Protein 3ZYP (pdb70)

Structure (mmCIF, N/CA/C/O backbone):
data_3ZYP
#
_entry.id   3ZYP
#
_cell.length_a   55.413
_cell.length_b   57.515
_cell.length_c   74.579
_cell.angle_alpha   90.00
_cell.angle_beta   90.00
_cell.angle_gamma   90.00
#
_symmetry.space_group_name_H-M   'P 21 21 21'
#
loop_
_entity.id
_entity.type
_entity.pdbx_description
1 polymer CIP1
2 non-polymer 2-acetamido-2-deoxy-beta-D-glucopyranose
3 non-polymer 'CALCIUM ION'
4 non-polymer DI(HYDROXYETHYL)ETHER
5 water water
#
loop_
_atom_site.group_PDB
_atom_site.id
_atom_site.type_symbol
_atom_site.label_atom_id
_atom_site.label_alt_id
_atom_site.label_comp_id
_atom_site.label_asym_id
_atom_site.label_entity_id
_atom_site.label_seq_id
_atom_site.pdbx_PDB_ins_code
_atom_site.Cartn_x
_atom_site.Cartn_y
_atom_site.Cartn_z
_atom_site.occupancy
_atom_site.B_iso_or_equiv
_atom_site.auth_seq_id
_atom_site.auth_comp_id
_atom_site.auth_asym_id
_atom_site.auth_atom_id
_atom_site.pdbx_PDB_model_num
ATOM 9 N N . ILE A 1 2 ? 2.010 44.428 5.415 1.00 16.12 2 ILE A N 1
ATOM 10 C CA . ILE A 1 2 ? 1.488 43.608 6.504 1.00 15.17 2 ILE A CA 1
ATOM 11 C C . ILE A 1 2 ? 1.003 44.539 7.603 1.00 14.94 2 ILE A C 1
ATOM 12 O O . ILE A 1 2 ? 1.563 45.616 7.783 1.00 14.33 2 ILE A O 1
ATOM 17 N N . SER A 1 3 ? -0.042 44.143 8.315 1.00 13.66 3 SER A N 1
ATOM 18 C CA . SER A 1 3 ? -0.570 44.944 9.422 1.00 14.04 3 SER A CA 1
ATOM 19 C C . SER A 1 3 ? -1.127 44.042 10.500 1.00 13.31 3 SER A C 1
ATOM 20 O O . SER A 1 3 ? -1.561 42.917 10.218 1.00 13.78 3 SER A O 1
ATOM 23 N N . ASP A 1 4 ? -1.106 44.508 11.744 1.00 11.12 4 ASP A N 1
ATOM 24 C CA . ASP A 1 4 ? -1.695 43.721 12.819 1.00 10.91 4 ASP A CA 1
ATOM 25 C C . ASP A 1 4 ? -1.995 44.598 14.018 1.00 10.44 4 ASP A C 1
ATOM 26 O O . ASP A 1 4 ? -1.117 45.311 14.489 1.00 10.16 4 ASP A O 1
ATOM 31 N N . ASP A 1 5 ? -3.241 44.525 14.491 1.00 9.66 5 ASP A N 1
ATOM 32 C CA . ASP A 1 5 ? -3.669 45.126 15.773 1.00 10.09 5 ASP A CA 1
ATOM 33 C C . ASP A 1 5 ? -3.584 44.163 16.957 1.00 9.28 5 ASP A C 1
ATOM 34 O O . ASP A 1 5 ? -3.875 44.526 18.087 1.00 9.69 5 ASP A O 1
ATOM 39 N N . PHE A 1 6 ? -3.179 42.921 16.671 1.00 9.33 6 PHE A N 1
ATOM 40 C CA . PHE A 1 6 ? -3.063 41.830 17.679 1.00 9.84 6 PHE A CA 1
ATOM 41 C C . PHE A 1 6 ? -4.361 41.457 18.388 1.00 10.26 6 PHE A C 1
ATOM 42 O O . PHE A 1 6 ? -4.350 40.743 19.385 1.00 10.50 6 PHE A O 1
ATOM 50 N N . GLU A 1 7 ? -5.473 41.910 17.825 1.00 10.89 7 GLU A N 1
ATOM 51 C CA . GLU A 1 7 ? -6.740 41.662 18.470 1.00 11.58 7 GLU A CA 1
ATOM 52 C C . GLU A 1 7 ? -7.253 40.256 18.221 1.00 12.31 7 GLU A C 1
ATOM 53 O O . GLU A 1 7 ? -8.186 39.826 18.907 1.00 12.42 7 GLU A O 1
ATOM 59 N N . SER A 1 8 ? -6.628 39.542 17.286 1.00 12.16 8 SER A N 1
ATOM 60 C CA A SER A 1 8 ? -6.904 38.111 17.086 0.75 12.67 8 SER A CA 1
ATOM 61 C CA B SER A 1 8 ? -6.910 38.116 17.096 0.25 12.42 8 SER A CA 1
ATOM 62 C C . SER A 1 8 ? -5.786 37.260 17.686 1.00 12.68 8 SER A C 1
ATOM 63 O O . SER A 1 8 ? -5.725 36.045 17.471 1.00 14.48 8 SER A O 1
ATOM 68 N N . GLY A 1 9 ? -4.900 37.891 18.448 1.00 11.50 9 GLY A N 1
ATOM 69 C CA . GLY A 1 9 ? -3.816 37.186 19.102 1.00 11.12 9 GLY A CA 1
ATOM 70 C C . GLY A 1 9 ? -2.505 37.281 18.366 1.00 10.89 9 GLY A C 1
ATOM 71 O O . GLY A 1 9 ? -2.320 38.145 17.501 1.00 11.14 9 GLY A O 1
ATOM 72 N N . TRP A 1 10 ? -1.593 36.394 18.741 1.00 10.80 10 TRP A N 1
ATOM 73 C CA . TRP A 1 10 ? -0.261 36.286 18.143 1.00 10.60 10 TRP A CA 1
ATOM 74 C C . TRP A 1 10 ? -0.232 35.103 17.197 1.00 11.92 10 TRP A C 1
ATOM 75 O O . TRP A 1 10 ? -0.238 33.954 17.649 1.00 11.83 10 TRP A O 1
ATOM 86 N N . ASP A 1 11 ? -0.231 35.400 15.900 1.00 12.91 11 ASP A N 1
ATOM 87 C CA . ASP A 1 11 ? -0.069 34.382 14.863 1.00 13.46 11 ASP A CA 1
ATOM 88 C C . ASP A 1 11 ? 1.424 34.136 14.723 1.00 13.56 11 ASP A C 1
ATOM 89 O O . ASP A 1 11 ? 2.155 34.994 14.212 1.00 13.22 11 ASP A O 1
ATOM 94 N N . GLN A 1 12 ? 1.885 32.978 15.199 1.00 13.54 12 GLN A N 1
ATOM 95 C CA . GLN A 1 12 ? 3.310 32.694 15.290 1.00 14.21 12 GLN A CA 1
ATOM 96 C C . GLN A 1 12 ? 3.989 32.378 13.947 1.00 14.78 12 GLN A C 1
ATOM 97 O O . GLN A 1 12 ? 5.224 32.372 13.869 1.00 16.36 12 GLN A O 1
ATOM 103 N N . THR A 1 13 ? 3.194 32.102 12.916 1.00 15.71 13 THR A N 1
ATOM 104 C CA A THR A 1 13 ? 3.785 31.936 11.598 0.50 16.28 13 THR A CA 1
ATOM 105 C CA B THR A 1 13 ? 3.674 31.913 11.536 0.50 16.30 13 THR A CA 1
ATOM 106 C C . THR A 1 13 ? 3.873 33.275 10.872 1.00 16.01 13 THR A C 1
ATOM 107 O O . THR A 1 13 ? 4.838 33.501 10.131 1.00 17.25 13 THR A O 1
ATOM 114 N N . LYS A 1 14 ? 2.908 34.170 11.122 1.00 15.63 14 LYS A N 1
ATOM 115 C CA . LYS A 1 14 ? 2.966 35.536 10.597 1.00 13.98 14 LYS A CA 1
ATOM 116 C C . LYS A 1 14 ? 4.071 36.351 11.270 1.00 13.46 14 LYS A C 1
ATOM 117 O O . LYS A 1 14 ? 4.739 37.157 10.609 1.00 13.04 14 LYS A O 1
ATOM 123 N N . TRP A 1 15 ? 4.288 36.088 12.560 1.00 12.82 15 TRP A N 1
ATOM 124 C CA . TRP A 1 15 ? 5.231 36.844 13.367 1.00 12.41 15 TRP A CA 1
ATOM 125 C C . TRP A 1 15 ? 6.167 35.894 14.118 1.00 12.56 15 TRP A C 1
ATOM 126 O O . TRP A 1 15 ? 6.119 35.800 15.346 1.00 12.85 15 TRP A O 1
ATOM 137 N N . PRO A 1 16 ? 7.027 35.175 13.378 1.00 13.48 16 PRO A N 1
ATOM 138 C CA . PRO A 1 16 ? 7.961 34.274 14.049 1.00 14.39 16 PRO A CA 1
ATOM 139 C C . PRO A 1 16 ? 9.010 34.981 14.912 1.00 14.86 16 PRO A C 1
ATOM 140 O O . PRO A 1 16 ? 9.376 36.139 14.652 1.00 13.89 16 PRO A O 1
ATOM 144 N N . ILE A 1 17 ? 9.485 34.268 15.922 1.00 16.33 17 ILE A N 1
ATOM 145 C CA . ILE A 1 17 ? 10.636 34.666 16.716 1.00 18.35 17 ILE A CA 1
ATOM 146 C C . ILE A 1 17 ? 11.902 34.725 15.886 1.00 19.71 17 ILE A C 1
ATOM 147 O O . ILE A 1 17 ? 12.141 33.856 15.046 1.00 20.15 17 ILE A O 1
ATOM 152 N N . SER A 1 18 ? 12.715 35.743 16.150 1.00 20.56 18 SER A N 1
ATOM 153 C CA A SER A 1 18 ? 14.065 35.822 15.605 0.75 21.69 18 SER A CA 1
ATOM 154 C CA B SER A 1 18 ? 14.068 35.783 15.620 0.25 21.42 18 SER A CA 1
ATOM 155 C C . SER A 1 18 ? 15.041 36.125 16.739 1.00 22.01 18 SER A C 1
ATOM 156 O O . SER A 1 18 ? 14.795 37.016 17.558 1.00 21.59 18 SER A O 1
ATOM 161 N N . ALA A 1 19 ? 16.136 35.377 16.799 1.00 22.99 19 ALA A N 1
ATOM 162 C CA . ALA A 1 19 ? 17.166 35.625 17.798 1.00 24.18 19 ALA A CA 1
ATOM 163 C C . ALA A 1 19 ? 18.494 35.197 17.184 1.00 25.03 19 ALA A C 1
ATOM 164 O O . ALA A 1 19 ? 18.983 34.104 17.483 1.00 25.65 19 ALA A O 1
ATOM 166 N N . PRO A 1 20 ? 19.064 36.046 16.301 1.00 25.79 20 PRO A N 1
ATOM 167 C CA . PRO A 1 20 ? 20.241 35.634 15.520 1.00 26.37 20 PRO A CA 1
ATOM 168 C C . PRO A 1 20 ? 21.377 35.113 16.404 1.00 27.19 20 PRO A C 1
ATOM 169 O O . PRO A 1 20 ? 21.610 35.651 17.490 1.00 27.05 20 PRO A O 1
ATOM 173 N N . ASP A 1 21 ? 22.043 34.048 15.945 1.00 27.98 21 ASP A N 1
ATOM 174 C CA . ASP A 1 21 ? 23.277 33.516 16.561 1.00 28.81 21 ASP A CA 1
ATOM 175 C C . ASP A 1 21 ? 23.096 32.768 17.885 1.00 28.82 21 ASP A C 1
ATOM 176 O O . ASP A 1 21 ? 23.603 31.653 18.037 1.00 29.56 21 ASP A O 1
ATOM 181 N N . CYS A 1 22 ? 22.409 33.396 18.843 1.00 28.47 22 CYS A N 1
ATOM 182 C CA A CYS A 1 22 ? 22.188 32.800 20.157 0.50 27.81 22 CYS A CA 1
ATOM 183 C CA B CYS A 1 22 ? 22.227 32.844 20.187 0.50 28.26 22 CYS A CA 1
ATOM 184 C C . CYS A 1 22 ? 20.866 33.268 20.747 1.00 27.80 22 CYS A C 1
ATOM 185 O O . CYS A 1 22 ? 20.328 34.311 20.358 1.00 27.57 22 CYS A O 1
ATOM 190 N N . ASN A 1 23 ? 20.332 32.476 21.671 1.00 27.32 23 ASN A N 1
ATOM 191 C CA . ASN A 1 23 ? 19.042 32.760 22.289 1.00 27.12 23 ASN A CA 1
ATOM 192 C C . ASN A 1 23 ? 19.004 32.254 23.727 1.00 26.52 23 ASN A C 1
ATOM 193 O O . ASN A 1 23 ? 18.902 31.048 23.968 1.00 27.47 23 ASN A O 1
ATOM 198 N N . GLN A 1 24 ? 19.092 33.180 24.676 1.00 25.64 24 GLN A N 1
ATOM 199 C CA . GLN A 1 24 ? 19.206 32.829 26.081 1.00 25.05 24 GLN A CA 1
ATOM 200 C C . GLN A 1 24 ? 18.506 33.836 26.992 1.00 23.56 24 GLN A C 1
ATOM 201 O O . GLN A 1 24 ? 19.093 34.834 27.409 1.00 23.94 24 GLN A O 1
ATOM 207 N N . GLY A 1 25 ? 17.242 33.571 27.294 1.00 22.32 25 GLY A N 1
ATOM 208 C CA . GLY A 1 25 ? 16.557 34.302 28.353 1.00 20.62 25 GLY A CA 1
ATOM 209 C C . GLY A 1 25 ? 15.512 35.329 27.947 1.00 19.85 25 GLY A C 1
ATOM 210 O O . GLY A 1 25 ? 14.705 35.732 28.774 1.00 20.04 25 GLY A O 1
ATOM 211 N N . GLY A 1 26 ? 15.541 35.778 26.696 1.00 18.53 26 GLY A N 1
ATOM 212 C CA . GLY A 1 26 ? 14.523 36.732 26.229 1.00 17.07 26 GLY A CA 1
ATOM 213 C C . GLY A 1 26 ? 13.171 36.067 26.040 1.00 16.29 26 GLY A C 1
ATOM 214 O O . GLY A 1 26 ? 13.086 34.863 25.804 1.00 17.16 26 GLY A O 1
ATOM 215 N N . THR A 1 27 ? 12.105 36.852 26.155 1.00 14.52 27 THR A N 1
ATOM 216 C CA . THR A 1 27 ? 10.758 36.345 25.891 1.00 14.69 27 THR A CA 1
ATOM 217 C C . THR A 1 27 ? 9.932 37.254 24.987 1.00 13.28 27 THR A C 1
ATOM 218 O O . THR A 1 27 ? 10.054 38.488 25.020 1.00 13.52 27 THR A O 1
ATOM 222 N N . VAL A 1 28 ? 9.117 36.612 24.162 1.00 12.63 28 VAL A N 1
ATOM 223 C CA . VAL A 1 28 ? 8.066 37.273 23.401 1.00 12.46 28 VAL A CA 1
ATOM 224 C C . VAL A 1 28 ? 6.734 36.626 23.765 1.00 12.16 28 VAL A C 1
ATOM 225 O O . VAL A 1 28 ? 6.600 35.395 23.753 1.00 13.11 28 VAL A O 1
ATOM 229 N N . SER A 1 29 ? 5.723 37.452 24.038 1.00 11.32 29 SER A N 1
ATOM 230 C CA . SER A 1 29 ? 4.400 36.943 24.370 1.00 11.34 29 SER A CA 1
ATOM 231 C C . SER A 1 29 ? 3.315 37.936 24.034 1.00 10.54 29 SER A C 1
ATOM 232 O O . SER A 1 29 ? 3.575 39.137 23.973 1.00 11.12 29 SER A O 1
ATOM 235 N N . LEU A 1 30 ? 2.108 37.450 23.810 1.00 10.56 30 LEU A N 1
ATOM 236 C CA . LEU A 1 30 ? 0.939 38.312 23.739 1.00 10.49 30 LEU A CA 1
ATOM 237 C C . LEU A 1 30 ? 0.576 38.799 25.124 1.00 11.06 30 LEU A C 1
ATOM 238 O O . LEU A 1 30 ? 0.475 38.005 26.068 1.00 13.23 30 LEU A O 1
ATOM 243 N N . ASP A 1 31 ? 0.428 40.112 25.262 1.00 10.41 31 ASP A N 1
ATOM 244 C CA . ASP A 1 31 ? -0.020 40.679 26.527 1.00 11.03 31 ASP A CA 1
ATOM 245 C C . ASP A 1 31 ? -1.476 41.117 26.380 1.00 11.39 31 ASP A C 1
ATOM 246 O O . ASP A 1 31 ? -1.815 41.926 25.505 1.00 11.23 31 ASP A O 1
ATOM 251 N N . THR A 1 32 ? -2.333 40.567 27.237 1.00 12.28 32 THR A N 1
ATOM 252 C CA . THR A 1 32 ? -3.755 40.905 27.214 1.00 13.06 32 THR A CA 1
ATOM 253 C C . THR A 1 32 ? -4.120 41.991 28.236 1.00 13.15 32 THR A C 1
ATOM 254 O O . THR A 1 32 ? -5.314 42.280 28.431 1.00 14.30 32 THR A O 1
ATOM 258 N N . THR A 1 33 ? -3.109 42.587 28.871 1.00 13.14 33 THR A N 1
ATOM 259 C CA . THR A 1 33 ? -3.323 43.581 29.945 1.00 13.89 33 THR A CA 1
ATOM 260 C C . THR A 1 33 ? -2.764 44.966 29.624 1.00 13.81 33 THR A C 1
ATOM 261 O O . THR A 1 33 ? -2.969 45.907 30.394 1.00 14.98 33 THR A O 1
ATOM 265 N N . VAL A 1 34 ? -2.041 45.074 28.507 1.00 12.77 34 VAL A N 1
ATOM 266 C CA . VAL A 1 34 ? -1.367 46.309 28.078 1.00 11.98 34 VAL A CA 1
ATOM 267 C C . VAL A 1 34 ? -1.531 46.375 26.581 1.00 11.60 34 VAL A C 1
ATOM 268 O O . VAL A 1 34 ? -1.210 45.412 25.899 1.00 12.60 34 VAL A O 1
ATOM 272 N N . ALA A 1 35 ? -2.057 47.490 26.073 1.00 10.91 35 ALA A N 1
ATOM 273 C CA . ALA A 1 35 ? -2.349 47.620 24.642 1.00 10.49 35 ALA A CA 1
ATOM 274 C C . ALA A 1 35 ? -2.587 49.057 24.251 1.00 10.87 35 ALA A C 1
ATOM 275 O O . ALA A 1 35 ? -2.913 49.883 25.093 1.00 12.06 35 ALA A O 1
ATOM 277 N N . HIS A 1 36 ? -2.388 49.341 22.972 1.00 10.32 36 HIS A N 1
ATOM 278 C CA . HIS A 1 36 ? -2.843 50.580 22.392 1.00 10.85 36 HIS A CA 1
ATOM 279 C C . HIS A 1 36 ? -4.255 50.325 21.857 1.00 11.67 36 HIS A C 1
ATOM 280 O O . HIS A 1 36 ? -5.236 50.715 22.491 1.00 14.12 36 HIS A O 1
ATOM 287 N N . SER A 1 37 ? -4.386 49.624 20.730 1.00 11.75 37 SER A N 1
ATOM 288 C CA . SER A 1 37 ? -5.722 49.188 20.300 1.00 11.50 37 SER A CA 1
ATOM 289 C C . SER A 1 37 ? -6.262 48.038 21.147 1.00 12.10 37 SER A C 1
ATOM 290 O O . SER A 1 37 ? -5.564 47.065 21.435 1.00 11.55 37 SER A O 1
ATOM 293 N N . GLY A 1 38 ? -7.537 48.126 21.506 1.00 12.35 38 GLY A N 1
ATOM 294 C CA . GLY A 1 38 ? -8.219 47.004 22.136 1.00 12.88 38 GLY A CA 1
ATOM 295 C C . GLY A 1 38 ? -7.550 46.448 23.362 1.00 12.19 38 GLY A C 1
ATOM 296 O O . GLY A 1 38 ? -7.141 47.186 24.266 1.00 13.45 38 GLY A O 1
ATOM 297 N N . SER A 1 39 ? -7.453 45.120 23.397 1.00 12.17 39 SER A N 1
ATOM 298 C CA . SER A 1 39 ? -7.016 44.408 24.584 1.00 12.23 39 SER A CA 1
ATOM 299 C C . SER A 1 39 ? -5.558 43.974 24.567 1.00 10.45 39 SER A C 1
ATOM 300 O O . SER A 1 39 ? -4.965 43.802 25.633 1.00 10.64 39 SER A O 1
ATOM 303 N N . ASN A 1 40 ? -5.001 43.741 23.375 1.00 9.59 40 ASN A N 1
ATOM 304 C CA . ASN A 1 40 ? -3.725 43.009 23.273 1.00 9.35 40 ASN A CA 1
ATOM 305 C C . ASN A 1 40 ? -2.608 43.783 22.569 1.00 8.56 40 ASN A C 1
ATOM 306 O O . ASN A 1 40 ? -2.848 44.522 21.639 1.00 8.29 40 ASN A O 1
ATOM 311 N N . SER A 1 41 ? -1.372 43.522 22.979 1.00 8.45 41 SER A N 1
ATOM 312 C CA . SER A 1 41 ? -0.177 43.938 22.247 1.00 9.06 41 SER A CA 1
ATOM 313 C C . SER A 1 41 ? 0.846 42.826 22.378 1.00 8.94 41 SER A C 1
ATOM 314 O O . SER A 1 41 ? 0.624 41.853 23.111 1.00 9.46 41 SER A O 1
ATOM 317 N N . MET A 1 42 ? 1.986 42.976 21.711 1.00 8.39 42 MET A N 1
ATOM 318 C CA . MET A 1 42 ? 3.102 42.047 21.824 1.00 8.78 42 MET A CA 1
ATOM 319 C C . MET A 1 42 ? 4.115 42.558 22.831 1.00 9.32 42 MET A C 1
ATOM 320 O O . MET A 1 42 ? 4.574 43.686 22.698 1.00 10.32 42 MET A O 1
ATOM 325 N N . LYS A 1 43 ? 4.473 41.747 23.819 1.00 9.82 43 LYS A N 1
ATOM 326 C CA . LYS A 1 43 ? 5.421 42.125 24.864 1.00 9.58 43 LYS A CA 1
ATOM 327 C C . LYS A 1 43 ? 6.745 41.422 24.656 1.00 9.70 43 LYS A C 1
ATOM 328 O O . LYS A 1 43 ? 6.766 40.211 24.498 1.00 10.64 43 LYS A O 1
ATOM 334 N N . VAL A 1 44 ? 7.829 42.180 24.625 1.00 9.58 44 VAL A N 1
ATOM 335 C CA . VAL A 1 44 ? 9.166 41.623 24.482 1.00 9.85 44 VAL A CA 1
ATOM 336 C C . VAL A 1 44 ? 9.983 41.992 25.707 1.00 10.71 44 VAL A C 1
ATOM 337 O O . VAL A 1 44 ? 10.023 43.158 26.103 1.00 11.00 44 VAL A O 1
ATOM 341 N N . VAL A 1 45 ? 10.603 40.992 26.333 1.00 11.18 45 VAL A N 1
ATOM 342 C CA . VAL A 1 45 ? 11.448 41.221 27.505 1.00 12.85 45 VAL A CA 1
ATOM 343 C C . VAL A 1 45 ? 12.831 40.700 27.175 1.00 13.86 45 VAL A C 1
ATOM 344 O O . VAL A 1 45 ? 12.988 39.519 26.897 1.00 14.26 45 VAL A O 1
ATOM 348 N N . GLY A 1 46 ? 13.835 41.571 27.181 1.00 15.46 46 GLY A N 1
ATOM 349 C CA . GLY A 1 46 ? 15.213 41.114 26.945 1.00 16.95 46 GLY A CA 1
ATOM 350 C C . GLY A 1 46 ? 15.769 40.337 28.136 1.00 18.42 46 GLY A C 1
ATOM 351 O O . GLY A 1 46 ? 15.560 40.733 29.289 1.00 19.00 46 GLY A O 1
ATOM 352 N N . GLY A 1 47 ? 16.474 39.242 27.852 1.00 18.97 47 GLY A N 1
ATOM 353 C CA . GLY A 1 47 ? 17.135 38.448 28.897 1.00 20.88 47 GLY A CA 1
ATOM 354 C C . GLY A 1 47 ? 18.388 39.134 29.422 1.00 21.95 47 GLY A C 1
ATOM 355 O O . GLY A 1 47 ? 19.002 39.940 28.720 1.00 21.64 47 GLY A O 1
ATOM 356 N N . PRO A 1 48 ? 18.783 38.819 30.670 1.00 23.01 48 PRO A N 1
ATOM 357 C CA . PRO A 1 48 ? 19.918 39.480 31.319 1.00 23.87 48 PRO A CA 1
ATOM 358 C C . PRO A 1 48 ? 21.294 38.929 30.933 1.00 24.68 48 PRO A C 1
ATOM 359 O O . PRO A 1 48 ? 22.235 39.038 31.719 1.00 26.89 48 PRO A O 1
ATOM 363 N N . ASN A 1 49 ? 21.417 38.374 29.735 1.00 25.10 49 ASN A N 1
ATOM 364 C CA . ASN A 1 49 ? 22.640 37.683 29.330 1.00 25.47 49 ASN A CA 1
ATOM 365 C C . ASN A 1 49 ? 23.363 38.343 28.156 1.00 24.41 49 ASN A C 1
ATOM 366 O O . ASN A 1 49 ? 23.719 37.678 27.188 1.00 24.70 49 ASN A O 1
ATOM 371 N N . GLY A 1 50 ? 23.580 39.651 28.252 1.00 23.75 50 GLY A N 1
ATOM 372 C CA . GLY A 1 50 ? 24.209 40.412 27.170 1.00 22.45 50 GLY A CA 1
ATOM 373 C C . GLY A 1 50 ? 23.490 40.232 25.842 1.00 21.67 50 GLY A C 1
ATOM 374 O O . GLY A 1 50 ? 22.271 40.050 25.806 1.00 21.30 50 GLY A O 1
ATOM 375 N N . TYR A 1 51 ? 24.252 40.248 24.755 1.00 21.11 51 TYR A N 1
ATOM 376 C CA . TYR A 1 51 ? 23.702 40.101 23.405 1.00 20.47 51 TYR A CA 1
ATOM 377 C C . TYR A 1 51 ? 22.770 38.909 23.267 1.00 20.47 51 TYR A C 1
ATOM 378 O O . TYR A 1 51 ? 21.708 39.018 22.669 1.00 19.84 51 TYR A O 1
ATOM 387 N N . CYS A 1 52 ? 23.159 37.772 23.833 1.00 20.41 52 CYS A N 1
ATOM 388 C CA A CYS A 1 52 ? 22.400 36.528 23.721 0.50 20.07 52 CYS A CA 1
ATOM 389 C CA B CYS A 1 52 ? 22.367 36.558 23.652 0.50 21.09 52 CYS A CA 1
ATOM 390 C C . CYS A 1 52 ? 21.033 36.585 24.412 1.00 19.99 52 CYS A C 1
ATOM 391 O O . CYS A 1 52 ? 20.178 35.725 24.193 1.00 20.55 52 CYS A O 1
ATOM 396 N N . GLY A 1 53 ? 20.838 37.588 25.270 1.00 19.01 53 GLY A N 1
ATOM 397 C CA . GLY A 1 53 ? 19.539 37.801 25.914 1.00 17.91 53 GLY A CA 1
ATOM 398 C C . GLY A 1 53 ? 18.525 38.419 24.948 1.00 17.11 53 GLY A C 1
ATOM 399 O O . GLY A 1 53 ? 17.350 38.584 25.292 1.00 16.76 53 GLY A O 1
ATOM 400 N N . HIS A 1 54 ? 18.975 38.741 23.739 1.00 16.51 54 HIS A N 1
ATOM 401 C CA . HIS A 1 54 ? 18.116 39.405 22.758 1.00 15.97 54 HIS A CA 1
ATOM 402 C C . HIS A 1 54 ? 16.968 38.525 22.284 1.00 15.43 54 HIS A C 1
ATOM 403 O O . HIS A 1 54 ? 17.032 37.288 22.336 1.00 15.77 54 HIS A O 1
ATOM 410 N N . ILE A 1 55 ? 15.907 39.168 21.813 1.00 14.70 55 ILE A N 1
ATOM 411 C CA . ILE A 1 55 ? 14.865 38.451 21.107 1.00 13.77 55 ILE A CA 1
ATOM 412 C C . ILE A 1 55 ? 13.992 39.424 20.333 1.00 12.98 55 ILE A C 1
ATOM 413 O O . ILE A 1 55 ? 13.870 40.579 20.728 1.00 12.55 55 ILE A O 1
ATOM 418 N N . PHE A 1 56 ? 13.429 38.938 19.233 1.00 12.23 56 PHE A N 1
ATOM 419 C CA . PHE A 1 56 ? 12.568 39.717 18.336 1.00 12.19 56 PHE A CA 1
ATOM 420 C C . PHE A 1 56 ? 11.449 38.851 17.795 1.00 11.93 56 PHE A C 1
ATOM 421 O O . PHE A 1 56 ? 11.542 37.625 17.821 1.00 12.15 56 PHE A O 1
ATOM 429 N N . PHE A 1 57 ? 10.387 39.481 17.309 1.00 11.47 57 PHE A N 1
ATOM 430 C CA . PHE A 1 57 ? 9.467 38.825 16.382 1.00 11.03 57 PHE A CA 1
ATOM 431 C C . PHE A 1 57 ? 9.458 39.692 15.128 1.00 11.05 57 PHE A C 1
ATOM 432 O O . PHE A 1 57 ? 9.761 40.884 15.185 1.00 11.56 57 PHE A O 1
ATOM 440 N N . GLY A 1 58 ? 9.110 39.119 13.990 1.00 11.31 58 GLY A N 1
ATOM 441 C CA . GLY A 1 58 ? 9.192 39.907 12.779 1.00 11.90 58 GLY A CA 1
ATOM 442 C C . GLY A 1 58 ? 8.670 39.231 11.543 1.00 13.16 58 GLY A C 1
ATOM 443 O O . GLY A 1 58 ? 8.003 38.188 11.603 1.00 14.27 58 GLY A O 1
ATOM 444 N N . THR A 1 59 ? 8.961 39.856 10.414 1.00 12.83 59 THR A N 1
ATOM 445 C CA . THR A 1 59 ? 8.360 39.484 9.137 1.00 14.04 59 THR A CA 1
ATOM 446 C C . THR A 1 59 ? 9.281 39.827 7.988 1.00 14.84 59 THR A C 1
ATOM 447 O O . THR A 1 59 ? 10.079 40.772 8.057 1.00 15.14 59 THR A O 1
ATOM 451 N N . THR A 1 60 ? 9.172 39.039 6.930 1.00 15.69 60 THR A N 1
ATOM 452 C CA . THR A 1 60 ? 9.834 39.385 5.679 1.00 16.75 60 THR A CA 1
ATOM 453 C C . THR A 1 60 ? 8.848 39.930 4.643 1.00 16.74 60 THR A C 1
ATOM 454 O O . THR A 1 60 ? 9.229 40.140 3.473 1.00 16.11 60 THR A O 1
ATOM 458 N N . GLN A 1 61 ? 7.596 40.171 5.047 1.00 16.86 61 GLN A N 1
ATOM 459 C CA . GLN A 1 61 ? 6.563 40.708 4.157 1.00 17.87 61 GLN A CA 1
ATOM 460 C C . GLN A 1 61 ? 6.720 42.228 3.963 1.00 17.83 61 GLN A C 1
ATOM 461 O O . GLN A 1 61 ? 5.847 43.032 4.337 1.00 18.19 61 GLN A O 1
ATOM 467 N N . VAL A 1 62 ? 7.854 42.592 3.369 1.00 18.01 62 VAL A N 1
ATOM 468 C CA A VAL A 1 62 ? 8.200 43.989 3.150 0.50 18.65 62 VAL A CA 1
ATOM 469 C CA B VAL A 1 62 ? 8.243 43.983 3.157 0.50 18.56 62 VAL A CA 1
ATOM 470 C C . VAL A 1 62 ? 8.171 44.301 1.658 1.00 18.86 62 VAL A C 1
ATOM 471 O O . VAL A 1 62 ? 8.611 43.484 0.836 1.00 19.79 62 VAL A O 1
ATOM 478 N N . PRO A 1 63 ? 7.616 45.471 1.290 1.00 19.33 63 PRO A N 1
ATOM 479 C CA . PRO A 1 63 ? 7.625 45.766 -0.149 1.00 20.21 63 PRO A CA 1
ATOM 480 C C . PRO A 1 63 ? 9.019 46.158 -0.621 1.00 20.92 63 PRO A C 1
ATOM 481 O O . PRO A 1 63 ? 9.866 46.545 0.184 1.00 21.19 63 PRO A O 1
ATOM 485 N N . THR A 1 64 ? 9.262 46.019 -1.923 1.00 21.47 64 THR A N 1
ATOM 486 C CA . THR A 1 64 ? 10.481 46.549 -2.515 1.00 22.18 64 THR A CA 1
ATOM 487 C C . THR A 1 64 ? 10.193 47.999 -2.867 1.00 21.47 64 THR A C 1
ATOM 488 O O . THR A 1 64 ? 9.042 48.357 -3.124 1.00 22.38 64 THR A O 1
ATOM 492 N N . GLY A 1 65 ? 11.230 48.831 -2.862 1.00 20.97 65 GLY A N 1
ATOM 493 C CA . GLY A 1 65 ? 11.047 50.257 -3.104 1.00 19.67 65 GLY A CA 1
ATOM 494 C C . GLY A 1 65 ? 10.799 50.989 -1.793 1.00 18.98 65 GLY A C 1
ATOM 495 O O . GLY A 1 65 ? 11.328 50.593 -0.752 1.00 19.74 65 GLY A O 1
ATOM 496 N N . ASP A 1 66 ? 9.994 52.046 -1.851 1.00 17.87 66 ASP A N 1
ATOM 497 C CA . ASP A 1 66 ? 9.658 52.823 -0.651 1.00 17.44 66 ASP A CA 1
ATOM 498 C C . ASP A 1 66 ? 8.991 51.951 0.395 1.00 16.20 66 ASP A C 1
ATOM 499 O O . ASP A 1 66 ? 8.083 51.172 0.093 1.00 16.82 66 ASP A O 1
ATOM 504 N N . VAL A 1 67 ? 9.448 52.089 1.630 1.00 14.23 67 VAL A N 1
ATOM 505 C CA A VAL A 1 67 ? 8.793 51.392 2.721 0.50 13.93 67 VAL A CA 1
ATOM 506 C CA B VAL A 1 67 ? 8.909 51.338 2.777 0.50 13.57 67 VAL A CA 1
ATOM 507 C C . VAL A 1 67 ? 8.508 52.312 3.895 1.00 13.26 67 VAL A C 1
ATOM 508 O O . VAL A 1 67 ? 9.326 53.127 4.307 1.00 13.28 67 VAL A O 1
ATOM 515 N N . TYR A 1 68 ? 7.282 52.205 4.377 1.00 12.55 68 TYR A N 1
ATOM 516 C CA . TYR A 1 68 ? 6.828 52.944 5.552 1.00 12.29 68 TYR A CA 1
ATOM 517 C C . TYR A 1 68 ? 6.507 51.924 6.622 1.00 12.08 68 TYR A C 1
ATOM 518 O O . TYR A 1 68 ? 5.801 50.925 6.368 1.00 12.01 68 TYR A O 1
ATOM 527 N N . VAL A 1 69 ? 7.039 52.162 7.814 1.00 11.16 69 VAL A N 1
ATOM 528 C CA . VAL A 1 69 ? 6.749 51.312 8.969 1.00 11.36 69 VAL A CA 1
ATOM 529 C C . VAL A 1 69 ? 6.139 52.145 10.069 1.00 11.71 69 VAL A C 1
ATOM 530 O O . VAL A 1 69 ? 6.635 53.239 10.345 1.00 13.28 69 VAL A O 1
ATOM 534 N N . ARG A 1 70 ? 5.057 51.668 10.680 1.00 10.20 70 ARG A N 1
ATOM 535 C CA . ARG A 1 70 ? 4.459 52.369 11.802 1.00 9.99 70 ARG A CA 1
ATOM 536 C C . ARG A 1 70 ? 4.228 51.343 12.906 1.00 9.61 70 ARG A C 1
ATOM 537 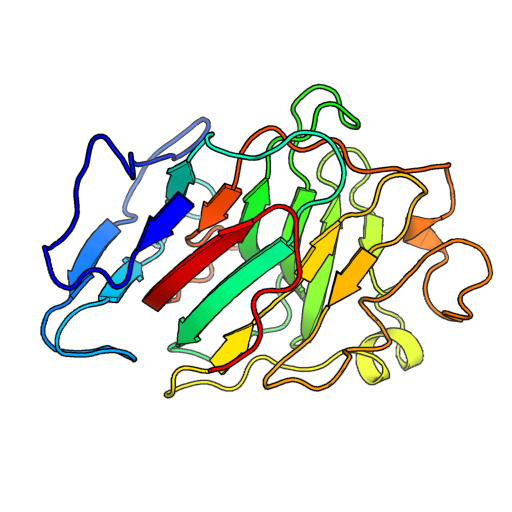O O . ARG A 1 70 ? 3.712 50.255 12.663 1.00 10.21 70 ARG A O 1
ATOM 545 N N . ALA A 1 71 ? 4.642 51.672 14.124 1.00 8.78 71 ALA A N 1
ATOM 546 C CA . ALA A 1 71 ? 4.302 50.866 15.271 1.00 9.22 71 ALA A CA 1
ATOM 547 C C . ALA A 1 71 ? 4.006 51.760 16.456 1.00 9.25 71 ALA A C 1
ATOM 548 O O . ALA A 1 71 ? 4.692 52.780 16.687 1.00 8.95 71 ALA A O 1
ATOM 550 N N . TRP A 1 72 ? 3.014 51.366 17.229 1.00 7.84 72 TRP A N 1
ATOM 551 C CA . TRP A 1 72 ? 2.800 51.972 18.535 1.00 8.48 72 TRP A CA 1
ATOM 552 C C . TRP A 1 72 ? 3.636 51.211 19.544 1.00 7.80 72 TRP A C 1
ATOM 553 O O . TRP A 1 72 ? 3.518 49.991 19.660 1.00 8.29 72 TRP A O 1
ATOM 564 N N . ILE A 1 73 ? 4.508 51.933 20.240 1.00 8.08 73 ILE A N 1
ATOM 565 C CA . ILE A 1 73 ? 5.558 51.344 21.066 1.00 7.98 73 ILE A CA 1
ATOM 566 C C . ILE A 1 73 ? 5.488 51.867 22.485 1.00 8.25 73 ILE A C 1
ATOM 567 O O . ILE A 1 73 ? 5.422 53.086 22.701 1.00 8.43 73 ILE A O 1
ATOM 572 N N . ARG A 1 74 ? 5.480 50.962 23.459 1.00 8.30 74 ARG A N 1
ATOM 573 C CA . ARG A 1 74 ? 5.547 51.358 24.869 1.00 8.72 74 ARG A CA 1
ATOM 574 C C . ARG A 1 74 ? 6.839 50.820 25.462 1.00 9.64 74 ARG A C 1
ATOM 575 O O . ARG A 1 74 ? 7.151 49.630 25.341 1.00 10.47 74 ARG A O 1
ATOM 583 N N . LEU A 1 75 ? 7.594 51.701 26.100 1.00 10.03 75 LEU A N 1
ATOM 584 C CA . LEU A 1 75 ? 8.869 51.341 26.693 1.00 11.14 75 LEU A CA 1
ATOM 585 C C . LEU A 1 75 ? 8.735 51.377 28.214 1.00 11.50 75 LEU A C 1
ATOM 586 O O . LEU A 1 75 ? 8.207 52.338 28.760 1.00 11.57 75 LEU A O 1
ATOM 591 N N . GLN A 1 76 ? 9.224 50.345 28.895 1.00 11.59 76 GLN A N 1
ATOM 592 C CA . GLN A 1 76 ? 9.111 50.310 30.361 1.00 13.15 76 GLN A CA 1
ATOM 593 C C . GLN A 1 76 ? 10.071 51.265 31.079 1.00 14.18 76 GLN A C 1
ATOM 594 O O . GLN A 1 76 ? 9.628 52.120 31.845 1.00 13.27 76 GLN A O 1
ATOM 600 N N . THR A 1 77 ? 11.362 51.100 30.833 1.00 14.51 77 THR A N 1
ATOM 601 C CA . THR A 1 77 ? 12.414 51.871 31.518 1.00 15.89 77 THR A CA 1
ATOM 602 C C . THR A 1 77 ? 13.075 52.850 30.545 1.00 15.84 77 THR A C 1
ATOM 603 O O . THR A 1 77 ? 13.267 52.520 29.378 1.00 14.61 77 THR A O 1
ATOM 607 N N . ALA A 1 78 ? 13.419 54.048 31.022 1.00 15.66 78 ALA A N 1
ATOM 608 C CA . ALA A 1 78 ? 14.041 55.075 30.174 1.00 15.87 78 ALA A CA 1
ATOM 609 C C . ALA A 1 78 ? 15.310 54.583 29.481 1.00 16.73 78 ALA A C 1
ATOM 610 O O . ALA A 1 78 ? 16.050 53.765 30.032 1.00 17.33 78 ALA A O 1
ATOM 612 N N . LEU A 1 79 ? 15.542 55.060 28.261 1.00 16.77 79 LEU A N 1
ATOM 613 C CA . LEU A 1 79 ? 16.791 54.755 27.556 1.00 17.65 79 LEU A CA 1
ATOM 614 C C . LEU A 1 79 ? 17.978 55.346 28.314 1.00 17.99 79 LEU A C 1
ATOM 615 O O . LEU A 1 79 ? 17.957 56.524 28.693 1.00 18.67 79 LEU A O 1
ATOM 620 N N . GLY A 1 80 ? 18.997 54.519 28.529 1.00 17.86 80 GLY A N 1
ATOM 621 C CA . GLY A 1 80 ? 20.243 54.963 29.145 1.00 18.19 80 GLY A CA 1
ATOM 622 C C . GLY A 1 80 ? 21.280 55.370 28.118 1.00 18.54 80 GLY A C 1
ATOM 623 O O . GLY A 1 80 ? 20.959 55.605 26.942 1.00 17.90 80 GLY A O 1
ATOM 624 N N . SER A 1 81 ? 22.531 55.439 28.571 1.00 18.85 81 SER A N 1
ATOM 625 C CA A SER A 1 81 ? 23.648 55.844 27.726 0.50 18.76 81 SER A CA 1
ATOM 626 C CA B SER A 1 81 ? 23.650 55.845 27.728 0.50 18.84 81 SER A CA 1
ATOM 627 C C . SER A 1 81 ? 24.111 54.753 26.765 1.00 18.41 81 SER A C 1
ATOM 628 O O . SER A 1 81 ? 24.611 55.053 25.677 1.00 17.92 81 SER A O 1
ATOM 633 N N . ASN A 1 82 ? 23.958 53.494 27.171 1.00 18.17 82 ASN A N 1
ATOM 634 C CA . ASN A 1 82 ? 24.436 52.360 26.370 1.00 18.59 82 ASN A CA 1
ATOM 635 C C . ASN A 1 82 ? 23.674 52.177 25.063 1.00 18.15 82 ASN A C 1
ATOM 636 O O . ASN A 1 82 ? 22.513 52.561 24.933 1.00 17.77 82 ASN A O 1
ATOM 641 N N . HIS A 1 83 ? 24.360 51.584 24.107 1.00 17.94 83 HIS A N 1
ATOM 642 C CA . HIS A 1 83 ? 23.810 51.258 22.806 1.00 17.28 83 HIS A CA 1
ATOM 643 C C . HIS A 1 83 ? 22.832 50.090 22.935 1.00 16.53 83 HIS A C 1
ATOM 644 O O . HIS A 1 83 ? 23.202 48.979 23.323 1.00 16.56 83 HIS A O 1
ATOM 651 N N . VAL A 1 84 ? 21.559 50.364 22.650 1.00 14.82 84 VAL A N 1
ATOM 652 C CA . VAL A 1 84 ? 20.523 49.328 22.655 1.00 14.50 84 VAL A CA 1
ATOM 653 C C . VAL A 1 84 ? 19.776 49.367 21.327 1.00 13.26 84 VAL A C 1
ATOM 654 O O . VAL A 1 84 ? 19.855 50.357 20.605 1.00 13.43 84 VAL A O 1
ATOM 658 N N . THR A 1 85 ? 19.026 48.310 21.034 1.00 12.70 85 THR A N 1
ATOM 659 C CA . THR A 1 85 ? 18.349 48.168 19.747 1.00 12.36 85 THR A CA 1
ATOM 660 C C . THR A 1 85 ? 16.953 47.606 19.974 1.00 12.14 85 THR A C 1
ATOM 661 O O . THR A 1 85 ? 16.793 46.653 20.742 1.00 11.92 85 THR A O 1
ATOM 665 N N . PHE A 1 86 ? 15.935 48.187 19.339 1.00 10.91 86 PHE A N 1
ATOM 666 C CA . PHE A 1 86 ? 14.594 47.605 19.430 1.00 10.41 86 PHE A CA 1
ATOM 667 C C . PHE A 1 86 ? 13.951 47.255 18.081 1.00 10.01 86 PHE A C 1
ATOM 668 O O . PHE A 1 86 ? 12.892 46.601 18.041 1.00 10.01 86 PHE A O 1
ATOM 676 N N . ILE A 1 87 ? 14.561 47.686 16.974 1.00 10.20 87 ILE A N 1
ATOM 677 C CA . ILE A 1 87 ? 14.133 47.221 15.644 1.00 11.01 87 ILE A CA 1
ATOM 678 C C . ILE A 1 87 ? 15.368 46.849 14.838 1.00 11.34 87 ILE A C 1
ATOM 679 O O . ILE A 1 87 ? 16.339 47.601 14.805 1.00 11.77 87 ILE A O 1
ATOM 684 N N . ILE A 1 88 ? 15.348 45.664 14.233 1.00 11.75 88 ILE A N 1
ATOM 685 C CA . ILE A 1 88 ? 16.416 45.240 13.303 1.00 12.35 88 ILE A CA 1
ATOM 686 C C . ILE A 1 88 ? 15.842 44.897 11.937 1.00 12.44 88 ILE A C 1
ATOM 687 O O . ILE A 1 88 ? 14.789 44.248 11.833 1.00 11.92 88 ILE A O 1
ATOM 692 N N . MET A 1 89 ? 16.546 45.342 10.895 1.00 11.87 89 MET A N 1
ATOM 693 C CA . MET A 1 89 ? 16.146 45.111 9.519 1.00 12.61 89 MET A CA 1
ATOM 694 C C . MET A 1 89 ? 17.309 44.544 8.717 1.00 13.73 89 MET A C 1
ATOM 695 O O . MET A 1 89 ? 18.256 45.278 8.421 1.00 13.67 89 MET A O 1
ATOM 700 N N . PRO A 1 90 ? 17.243 43.243 8.360 1.00 14.78 90 PRO A N 1
ATOM 701 C CA . PRO A 1 90 ? 18.297 42.707 7.491 1.00 15.71 90 PRO A CA 1
ATOM 702 C C . PRO A 1 90 ? 18.317 43.518 6.200 1.00 15.90 90 PRO A C 1
ATOM 703 O O . PRO A 1 90 ? 17.268 43.841 5.637 1.00 16.19 90 PRO A O 1
ATOM 707 N N . ASP A 1 91 ? 19.514 43.874 5.759 1.00 16.37 91 ASP A N 1
ATOM 708 C CA . ASP A 1 91 ? 19.680 44.892 4.739 1.00 17.90 91 ASP A CA 1
ATOM 709 C C . ASP A 1 91 ? 20.600 44.388 3.619 1.00 18.77 91 ASP A C 1
ATOM 710 O O . ASP A 1 91 ? 21.769 44.108 3.861 1.00 19.41 91 ASP A O 1
ATOM 715 N N . THR A 1 92 ? 20.050 44.273 2.414 1.00 19.60 92 THR A N 1
ATOM 716 C CA . THR A 1 92 ? 20.813 43.872 1.216 1.00 20.89 92 THR A CA 1
ATOM 717 C C . THR A 1 92 ? 21.967 44.852 0.949 1.00 21.56 92 THR A C 1
ATOM 718 O O . THR A 1 92 ? 23.050 44.437 0.515 1.00 21.76 92 THR A O 1
ATOM 722 N N . ALA A 1 93 ? 21.749 46.136 1.243 1.00 21.84 93 ALA A N 1
ATOM 723 C CA . ALA A 1 93 ? 22.783 47.175 1.090 1.00 22.59 93 ALA A CA 1
ATOM 724 C C . ALA A 1 93 ? 23.982 46.980 2.025 1.00 23.04 93 ALA A C 1
ATOM 725 O O . ALA A 1 93 ? 25.036 47.593 1.830 1.00 24.34 93 ALA A O 1
ATOM 727 N N . GLN A 1 94 ? 23.819 46.132 3.041 1.00 23.25 94 GLN A N 1
ATOM 728 C CA . GLN A 1 94 ? 24.905 45.762 3.947 1.00 23.03 94 GLN A CA 1
ATOM 729 C C . GLN A 1 94 ? 25.245 44.276 3.848 1.00 23.52 94 GLN A C 1
ATOM 730 O O . GLN A 1 94 ? 25.804 43.697 4.789 1.00 24.05 94 GLN A O 1
ATOM 736 N N . GLY A 1 95 ? 24.897 43.669 2.712 1.00 23.69 95 GLY A N 1
ATOM 737 C CA . GLY A 1 95 ? 25.090 42.229 2.488 1.00 23.90 95 GLY A CA 1
ATOM 738 C C . GLY A 1 95 ? 24.428 41.324 3.521 1.00 23.94 95 GLY A C 1
ATOM 739 O O . GLY A 1 95 ? 24.983 40.291 3.895 1.00 24.84 95 GLY A O 1
ATOM 740 N N . GLY A 1 96 ? 23.249 41.720 3.999 1.00 23.37 96 GLY A N 1
ATOM 741 C CA . GLY A 1 96 ? 22.503 40.923 4.968 1.00 22.40 96 GLY A CA 1
ATOM 742 C C . GLY A 1 96 ? 22.637 41.371 6.412 1.00 21.77 96 GLY A C 1
ATOM 743 O O . GLY A 1 96 ? 21.843 40.948 7.260 1.00 22.17 96 GLY A O 1
ATOM 744 N N . LYS A 1 97 ? 23.644 42.207 6.702 1.00 20.29 97 LYS A N 1
ATOM 745 C CA . LYS A 1 97 ? 23.799 42.802 8.036 1.00 19.30 97 LYS A CA 1
ATOM 746 C C . LYS A 1 97 ? 22.646 43.775 8.283 1.00 17.85 97 LYS A C 1
ATOM 747 O O . LYS A 1 97 ? 21.912 44.122 7.355 1.00 18.41 97 LYS A O 1
ATOM 753 N N . HIS A 1 98 ? 22.506 44.226 9.525 1.00 16.78 98 HIS A N 1
ATOM 754 C CA A HIS A 1 98 ? 21.282 44.894 9.989 0.50 16.23 98 HIS A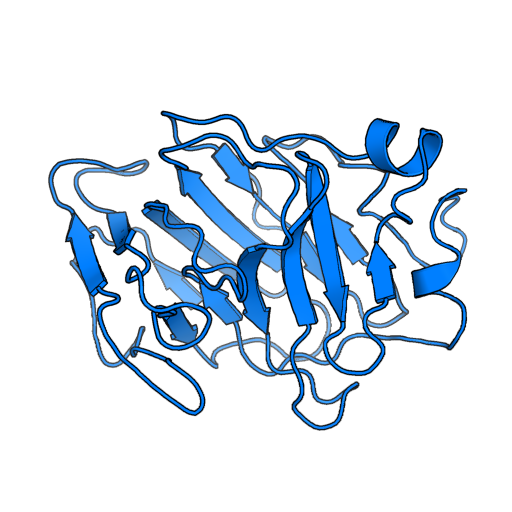 CA 1
ATOM 755 C CA B HIS A 1 98 ? 21.270 44.901 9.905 0.50 15.99 98 HIS A CA 1
ATOM 756 C C . HIS A 1 98 ? 21.338 46.415 9.941 1.00 15.15 98 HIS A C 1
ATOM 757 O O . HIS A 1 98 ? 22.347 47.009 10.328 1.00 15.87 98 HIS A O 1
ATOM 770 N N . LEU A 1 99 ? 20.238 47.020 9.506 1.00 14.42 99 LEU A N 1
ATOM 771 C CA . LEU A 1 99 ? 19.960 48.420 9.795 1.00 12.93 99 LEU A CA 1
ATOM 772 C C . LEU A 1 99 ? 19.145 48.359 11.080 1.00 12.90 99 LEU A C 1
ATOM 773 O O . LEU A 1 99 ? 18.155 47.619 11.162 1.00 12.91 99 LEU A O 1
ATOM 778 N N . ARG A 1 100 ? 19.580 49.117 12.081 1.00 11.61 100 ARG A N 1
ATOM 779 C CA . ARG A 1 100 ? 19.018 49.039 13.431 1.00 11.41 100 ARG A CA 1
ATOM 780 C C . ARG A 1 100 ? 18.445 50.373 13.839 1.00 11.41 100 ARG A C 1
ATOM 781 O O . ARG A 1 100 ? 18.954 51.417 13.458 1.00 11.25 100 ARG A O 1
ATOM 789 N N . ILE A 1 101 ? 17.351 50.328 14.592 1.00 10.07 101 ILE A N 1
ATOM 790 C CA . ILE A 1 101 ? 16.836 51.509 15.278 1.00 9.87 101 ILE A CA 1
ATOM 791 C C . ILE A 1 101 ? 16.923 51.203 16.758 1.00 9.62 101 ILE A C 1
ATOM 792 O O . ILE A 1 101 ? 16.527 50.107 17.218 1.00 10.31 101 ILE A O 1
ATOM 797 N N . GLY A 1 102 ? 17.473 52.144 17.512 1.00 9.72 102 GLY A N 1
ATOM 798 C CA . GLY A 1 102 ? 17.628 51.924 18.940 1.00 10.70 102 GLY A CA 1
ATOM 799 C C . GLY A 1 102 ? 17.888 53.207 19.686 1.00 10.68 102 GLY A C 1
ATOM 800 O O . GLY A 1 102 ? 17.493 54.300 19.246 1.00 10.10 102 GLY A O 1
ATOM 801 N N . GLY A 1 103 ? 18.572 53.057 20.819 1.00 11.54 103 GLY A N 1
ATOM 802 C CA . GLY A 1 103 ? 18.950 54.189 21.648 1.00 12.48 103 GLY A CA 1
ATOM 803 C C . GLY A 1 103 ? 20.431 54.170 21.954 1.00 12.89 103 GLY A C 1
ATOM 804 O O . GLY A 1 103 ? 21.059 53.106 22.012 1.00 13.52 103 GLY A O 1
ATOM 805 N N . GLN A 1 104 ? 20.985 55.366 22.122 1.00 13.19 104 GLN A N 1
ATOM 806 C CA . GLN A 1 104 ? 22.357 55.543 22.621 1.00 14.50 104 GLN A CA 1
ATOM 807 C C . GLN A 1 104 ? 22.446 56.958 23.124 1.00 14.90 104 GLN A C 1
ATOM 808 O O . GLN A 1 104 ? 21.799 57.853 22.576 1.00 14.76 104 GLN A O 1
ATOM 814 N N . SER A 1 105 ? 23.207 57.165 24.198 1.00 15.42 105 SER A N 1
ATOM 815 C CA . SER A 1 105 ? 23.308 58.488 24.820 1.00 16.26 105 SER A CA 1
ATOM 816 C C . SER A 1 105 ? 21.919 59.053 25.129 1.00 15.71 105 SER A C 1
ATOM 817 O O . SER A 1 105 ? 21.663 60.246 24.931 1.00 16.05 105 SER A O 1
ATOM 820 N N . GLN A 1 106 ? 21.032 58.169 25.590 1.00 16.20 106 GLN A N 1
ATOM 821 C CA . GLN A 1 106 ? 19.692 58.523 26.077 1.00 16.45 106 GLN A CA 1
ATOM 822 C C . GLN A 1 106 ? 18.694 58.989 25.013 1.00 15.55 106 GLN A C 1
ATOM 823 O O . GLN A 1 106 ? 17.613 59.458 25.350 1.00 16.89 106 GLN A O 1
ATOM 829 N N . VAL A 1 107 ? 19.038 58.825 23.736 1.00 13.75 107 VAL A N 1
ATOM 830 C CA . VAL A 1 107 ? 18.191 59.306 22.641 1.00 12.70 107 VAL A CA 1
ATOM 831 C C . VAL A 1 107 ? 18.046 58.248 21.554 1.00 11.76 107 VAL A C 1
ATOM 832 O O . VAL A 1 107 ? 18.814 57.283 21.493 1.00 12.06 107 VAL A O 1
ATOM 836 N N . LEU A 1 108 ? 17.041 58.437 20.708 1.00 11.07 108 LEU A N 1
ATOM 837 C CA . LEU A 1 108 ? 16.812 57.551 19.568 1.00 10.36 108 LEU A CA 1
ATOM 838 C C . LEU A 1 108 ? 17.816 57.798 18.448 1.00 10.70 108 LEU A C 1
ATOM 839 O O . LEU A 1 108 ? 18.233 58.939 18.208 1.00 10.57 108 LEU A O 1
ATOM 844 N N . ASP A 1 109 ? 18.179 56.727 17.749 1.00 11.15 109 ASP A N 1
ATOM 845 C CA . ASP A 1 109 ? 19.009 56.855 16.544 1.00 11.37 109 ASP A CA 1
ATOM 846 C C . ASP A 1 109 ? 18.882 55.643 15.633 1.00 11.27 109 ASP A C 1
ATOM 847 O O . ASP A 1 109 ? 18.273 54.632 16.023 1.00 12.42 109 ASP A O 1
ATOM 852 N N . TYR A 1 110 ? 19.387 55.778 14.404 1.00 10.82 110 TYR A N 1
ATOM 853 C CA . TYR A 1 110 ? 19.685 54.634 13.533 1.00 10.58 110 TYR A CA 1
ATOM 854 C C . TYR A 1 110 ? 21.120 54.210 13.729 1.00 11.13 110 TYR A C 1
ATOM 855 O O . TYR A 1 110 ? 21.958 54.998 14.169 1.00 11.08 110 TYR A O 1
ATOM 864 N N . ASN A 1 111 ? 21.392 52.956 13.409 1.00 11.68 111 ASN A N 1
ATOM 865 C CA . ASN A 1 111 ? 22.748 52.428 13.486 1.00 13.18 111 ASN A CA 1
ATOM 866 C C . ASN A 1 111 ? 22.913 51.389 12.395 1.00 13.52 111 ASN A C 1
ATOM 867 O O . ASN A 1 111 ? 22.037 50.552 12.178 1.00 13.50 111 ASN A O 1
ATOM 872 N N . ARG A 1 112 ? 24.017 51.470 11.666 1.00 14.43 112 ARG A N 1
ATOM 873 C CA . ARG A 1 112 ? 24.360 50.412 10.700 1.00 15.74 112 ARG A CA 1
ATOM 874 C C . ARG A 1 112 ? 25.318 49.412 11.320 1.00 17.20 112 ARG A C 1
ATOM 875 O O . ARG A 1 112 ? 26.371 49.788 11.822 1.00 18.08 112 ARG A O 1
ATOM 883 N N . GLU A 1 113 ? 24.954 48.137 11.268 1.00 18.23 113 GLU A N 1
ATOM 884 C CA . GLU A 1 113 ? 25.820 47.067 11.764 1.00 19.53 113 GLU A CA 1
ATOM 885 C C . GLU A 1 113 ? 27.158 46.996 11.002 1.00 19.99 113 GLU A C 1
ATOM 886 O O . GLU A 1 113 ? 28.204 46.771 11.611 1.00 20.48 113 GLU A O 1
ATOM 892 N N . SER A 1 114 ? 27.117 47.208 9.690 1.00 20.85 114 SER A N 1
ATOM 893 C CA . SER A 1 114 ? 28.325 47.070 8.851 1.00 21.89 114 SER A CA 1
ATOM 894 C C . SER A 1 114 ? 29.483 47.969 9.293 1.00 22.37 114 SER A C 1
ATOM 895 O O . SER A 1 114 ? 30.599 47.478 9.507 1.00 23.07 114 SER A O 1
ATOM 898 N N . ASP A 1 115 ? 29.228 49.269 9.449 1.00 22.02 115 ASP A N 1
ATOM 899 C CA . ASP A 1 115 ? 30.305 50.216 9.768 1.00 22.56 115 ASP A CA 1
ATOM 900 C C . ASP A 1 115 ? 30.127 50.979 11.088 1.00 22.13 115 ASP A C 1
ATOM 901 O O . ASP A 1 115 ? 30.911 51.884 11.400 1.00 22.69 115 ASP A O 1
ATOM 906 N N . ASP A 1 116 ? 29.092 50.595 11.844 1.00 21.88 116 ASP A N 1
ATOM 907 C CA A ASP A 1 116 ? 28.758 51.194 13.147 0.75 21.62 116 ASP A CA 1
ATOM 908 C CA B ASP A 1 116 ? 28.785 51.201 13.149 0.25 21.15 116 ASP A CA 1
ATOM 909 C C . ASP A 1 116 ? 28.383 52.683 13.068 1.00 20.58 116 ASP A C 1
ATOM 910 O O . ASP A 1 116 ? 28.379 53.390 14.078 1.00 21.26 116 ASP A O 1
ATOM 919 N N . ALA A 1 117 ? 28.043 53.156 11.870 1.00 19.16 117 ALA A N 1
ATOM 920 C CA . ALA A 1 117 ? 27.603 54.544 11.689 1.00 17.19 117 ALA A CA 1
ATOM 921 C C . ALA A 1 117 ? 26.261 54.761 12.391 1.00 16.35 117 ALA A C 1
ATOM 922 O O . ALA A 1 117 ? 25.443 53.842 12.483 1.00 15.78 117 ALA A O 1
ATOM 924 N N . THR A 1 118 ? 26.057 55.969 12.907 1.00 14.70 118 THR A N 1
ATOM 925 C CA . THR A 1 118 ? 24.780 56.352 13.546 1.00 14.87 118 THR A CA 1
ATOM 926 C C . THR A 1 118 ? 24.157 57.550 12.848 1.00 14.28 118 THR A C 1
ATOM 927 O O . THR A 1 118 ? 24.846 58.346 12.203 1.00 14.65 118 THR A O 1
ATOM 931 N N . LEU A 1 119 ? 22.837 57.670 12.969 1.00 12.50 119 LEU A N 1
ATOM 932 C CA . LEU A 1 119 ? 22.122 58.841 12.481 1.00 12.31 119 LEU A CA 1
ATOM 933 C C . LEU A 1 119 ? 21.163 59.281 13.591 1.00 12.08 119 LEU A C 1
ATOM 934 O O . LEU A 1 119 ? 20.251 58.532 13.952 1.00 11.96 119 LEU A O 1
ATOM 939 N N . PRO A 1 120 ? 21.364 60.475 14.163 1.00 11.49 120 PRO A N 1
ATOM 940 C CA . PRO A 1 120 ? 22.421 61.459 13.871 1.00 12.55 120 PRO A CA 1
ATOM 941 C C . PRO A 1 120 ? 23.775 61.053 14.436 1.00 13.58 120 PRO A C 1
ATOM 942 O O . PRO A 1 120 ? 23.869 60.081 15.193 1.00 13.06 120 PRO A O 1
ATOM 946 N N . ASP A 1 121 ? 24.808 61.830 14.084 1.00 15.40 121 ASP A N 1
ATOM 947 C CA . ASP A 1 121 ? 26.062 61.832 14.842 1.00 16.77 121 ASP A CA 1
ATOM 948 C C . ASP A 1 121 ? 25.733 62.086 16.307 1.00 17.40 121 ASP A C 1
ATOM 949 O O . ASP A 1 121 ? 24.866 62.913 16.617 1.00 17.18 121 ASP A O 1
ATOM 954 N N . LEU A 1 122 ? 26.438 61.421 17.214 1.00 17.89 122 LEU A N 1
ATOM 955 C CA . LEU A 1 122 ? 26.160 61.597 18.639 1.00 18.81 122 LEU A CA 1
ATOM 956 C C . LEU A 1 122 ? 27.027 62.676 19.302 1.00 19.12 122 LEU A C 1
ATOM 957 O O . LEU A 1 122 ? 27.494 62.526 20.428 1.00 19.90 122 LEU A O 1
ATOM 962 N N . SER A 1 123 ? 27.184 63.777 18.572 1.00 19.29 123 SER A N 1
ATOM 963 C CA . SER A 1 123 ? 27.737 65.038 19.061 1.00 19.28 123 SER A CA 1
ATOM 964 C C . SER A 1 123 ? 26.682 65.733 19.918 1.00 19.29 123 SER A C 1
ATOM 965 O O . SER A 1 123 ? 25.518 65.320 19.927 1.00 18.83 123 SER A O 1
ATOM 968 N N . PRO A 1 124 ? 27.060 66.812 20.626 1.00 18.90 124 PRO A N 1
ATOM 969 C CA . PRO A 1 124 ? 26.036 67.505 21.393 1.00 18.96 124 PRO A CA 1
ATOM 970 C C . PRO A 1 124 ? 24.898 68.045 20.517 1.00 18.33 124 PRO A C 1
ATOM 971 O O . PRO A 1 124 ? 23.727 67.905 20.884 1.00 17.92 124 PRO A O 1
ATOM 975 N N . ASN A 1 125 ? 25.218 68.629 19.362 1.00 17.56 125 ASN A N 1
ATOM 976 C CA . ASN A 1 125 ? 24.169 69.122 18.471 1.00 17.26 125 ASN A CA 1
ATOM 977 C C . ASN A 1 125 ? 23.355 67.977 17.873 1.00 16.62 125 ASN A C 1
ATOM 978 O O . ASN A 1 125 ? 22.142 68.101 17.695 1.00 15.41 125 ASN A O 1
ATOM 983 N N . GLY A 1 126 ? 24.019 66.865 17.576 1.00 16.13 126 GLY A N 1
ATOM 984 C CA . GLY A 1 126 ? 23.319 65.695 17.042 1.00 15.37 126 GLY A CA 1
ATOM 985 C C . GLY A 1 126 ? 22.308 65.151 18.037 1.00 14.83 126 GLY A C 1
ATOM 986 O O . GLY A 1 126 ? 21.166 64.876 17.678 1.00 14.46 126 GLY A O 1
ATOM 987 N N . ILE A 1 127 ? 22.730 65.012 19.287 1.00 14.72 127 ILE A N 1
ATOM 988 C CA . ILE A 1 127 ? 21.879 64.509 20.368 1.00 14.51 127 ILE A CA 1
ATOM 989 C C . ILE A 1 127 ? 20.663 65.431 20.546 1.00 14.78 127 ILE A C 1
ATOM 990 O O . ILE A 1 127 ? 19.525 64.962 20.678 1.00 14.79 127 ILE A O 1
ATOM 995 N N . ALA A 1 128 ? 20.902 66.737 20.489 1.00 14.63 128 ALA A N 1
ATOM 996 C CA . ALA A 1 128 ? 19.844 67.744 20.587 1.00 14.91 128 ALA A CA 1
ATOM 997 C C . ALA A 1 128 ? 18.829 67.710 19.435 1.00 14.21 128 ALA A C 1
ATOM 998 O O . ALA A 1 128 ? 17.684 68.150 19.596 1.00 15.47 128 ALA A O 1
ATOM 1000 N N . SER A 1 129 ? 19.243 67.148 18.293 1.00 13.59 129 SER A N 1
ATOM 1001 C CA . SER A 1 129 ? 18.425 67.101 17.089 1.00 13.23 129 SER A CA 1
ATOM 1002 C C . SER A 1 129 ? 17.547 65.857 17.039 1.00 12.57 129 SER A C 1
ATOM 1003 O O . SER A 1 129 ? 16.646 65.775 16.219 1.00 12.72 129 SER A O 1
ATOM 1006 N N . THR A 1 130 ? 17.818 64.903 17.913 1.00 12.13 130 THR A N 1
ATOM 1007 C CA . THR A 1 130 ? 16.956 63.735 18.004 1.00 12.98 130 THR A CA 1
ATOM 1008 C C . THR A 1 130 ? 16.168 63.827 19.312 1.00 14.17 130 THR A C 1
ATOM 1009 O O . THR A 1 130 ? 16.179 64.877 19.955 1.00 16.48 130 THR A O 1
ATOM 1013 N N . VAL A 1 131 ? 15.468 62.768 19.697 1.00 14.24 131 VAL A N 1
ATOM 1014 C CA . VAL A 1 131 ? 14.609 62.811 20.879 1.00 15.48 131 VAL A CA 1
ATOM 1015 C C . VAL A 1 131 ? 14.730 61.520 21.672 1.00 15.41 131 VAL A C 1
ATOM 1016 O O . VAL A 1 131 ? 15.205 60.498 21.165 1.00 14.11 131 VAL A O 1
ATOM 1020 N N A THR A 1 132 ? 14.277 61.598 22.919 0.50 16.50 132 THR A N 1
ATOM 1021 N N B THR A 1 132 ? 14.338 61.548 22.937 0.50 16.03 132 THR A N 1
ATOM 1022 C CA A THR A 1 132 ? 14.094 60.446 23.782 0.50 17.43 132 THR A CA 1
ATOM 1023 C CA B THR A 1 132 ? 14.250 60.292 23.658 0.50 16.48 132 THR A CA 1
ATOM 1024 C C A THR A 1 132 ? 12.819 59.699 23.389 0.50 16.94 132 THR A C 1
ATOM 1025 C C B THR A 1 132 ? 12.849 59.728 23.517 0.50 16.52 132 THR A C 1
ATOM 1026 O O A THR A 1 132 ? 11.945 60.244 22.713 0.50 16.96 132 THR A O 1
ATOM 1027 O O B THR A 1 132 ? 11.913 60.443 23.169 0.50 17.17 132 THR A O 1
ATOM 1034 N N . LEU A 1 133 ? 12.731 58.436 23.776 1.00 16.80 133 LEU A N 1
ATOM 1035 C CA . LEU A 1 133 ? 11.476 57.732 23.659 1.00 16.78 133 LEU A CA 1
ATOM 1036 C C . LEU A 1 133 ? 10.814 57.809 25.035 1.00 16.59 133 LEU A C 1
ATOM 1037 O O . LEU A 1 133 ? 11.354 57.246 25.984 1.00 16.34 133 LEU A O 1
ATOM 1042 N N . PRO A 1 134 ? 9.659 58.515 25.144 1.00 15.93 134 PRO A N 1
ATOM 1043 C CA . PRO A 1 134 ? 8.957 58.547 26.437 1.00 15.79 134 PRO A CA 1
ATOM 1044 C C . PRO A 1 134 ? 8.537 57.145 26.868 1.00 15.23 134 PRO A C 1
ATOM 1045 O O . PRO A 1 134 ? 8.297 56.283 26.016 1.00 15.70 134 PRO A O 1
ATOM 1049 N N . THR A 1 135 ? 8.462 56.944 28.183 1.00 13.92 135 THR A N 1
ATOM 1050 C CA . THR A 1 135 ? 8.135 55.651 28.779 1.00 14.16 135 THR A CA 1
ATOM 1051 C C . THR A 1 135 ? 6.711 55.608 29.309 1.00 13.71 135 THR A C 1
ATOM 1052 O O . THR A 1 135 ? 6.055 56.635 29.472 1.00 15.15 135 THR A O 1
ATOM 1056 N N . GLY A 1 136 ? 6.233 54.393 29.555 1.00 13.44 136 GLY A N 1
ATOM 1057 C CA . GLY A 1 136 ? 4.991 54.195 30.286 1.00 13.08 136 GLY A CA 1
ATOM 1058 C C . GLY A 1 136 ? 3.685 54.413 29.553 1.00 12.26 136 GLY A C 1
ATOM 1059 O O . GLY A 1 136 ? 2.621 54.398 30.175 1.00 12.37 136 GLY A O 1
ATOM 1060 N N . ALA A 1 137 ? 3.750 54.597 28.231 1.00 12.03 137 ALA A N 1
ATOM 1061 C CA . ALA A 1 137 ? 2.584 54.854 27.397 1.00 11.94 137 ALA A CA 1
ATOM 1062 C C . ALA A 1 137 ? 2.945 54.570 25.952 1.00 11.25 137 ALA A C 1
ATOM 1063 O O . ALA A 1 137 ? 4.093 54.755 25.544 1.00 12.44 137 ALA A O 1
ATOM 1065 N N . PHE A 1 138 ? 1.968 54.124 25.176 1.00 10.91 138 PHE A N 1
ATOM 1066 C CA . PHE A 1 138 ? 2.246 53.850 23.766 1.00 9.78 138 PHE A CA 1
ATOM 1067 C C . PHE A 1 138 ? 2.465 55.138 22.985 1.00 10.16 138 PHE A C 1
ATOM 1068 O O . PHE A 1 138 ? 1.686 56.099 23.080 1.00 11.48 138 PHE A O 1
ATOM 1076 N N . GLN A 1 139 ? 3.548 55.125 22.220 1.00 9.59 139 GLN A N 1
ATOM 1077 C CA . GLN A 1 139 ? 3.988 56.252 21.381 1.00 9.47 139 GLN A CA 1
ATOM 1078 C C . GLN A 1 139 ? 3.857 55.829 19.928 1.00 9.22 139 GLN A C 1
ATOM 1079 O O . GLN A 1 139 ? 4.177 54.700 19.590 1.00 9.17 139 GLN A O 1
ATOM 1085 N N . CYS A 1 140 ? 3.472 56.732 19.040 1.00 8.98 140 CYS A N 1
ATOM 1086 C CA . CYS A 1 140 ? 3.363 56.375 17.633 1.00 9.53 140 CYS A CA 1
ATOM 1087 C C . CYS A 1 140 ? 4.670 56.619 16.912 1.00 9.22 140 CYS A C 1
ATOM 1088 O O . CYS A 1 140 ? 5.056 57.753 16.678 1.00 9.20 140 CYS A O 1
ATOM 1091 N N . PHE A 1 141 ? 5.355 55.557 16.544 1.00 8.20 141 PHE A N 1
ATOM 1092 C CA . PHE A 1 141 ? 6.656 55.663 15.903 1.00 8.33 141 PHE A CA 1
ATOM 1093 C C . PHE A 1 141 ? 6.523 55.253 14.451 1.00 8.82 141 PHE A C 1
ATOM 1094 O O . PHE A 1 141 ? 6.018 54.174 14.144 1.00 9.56 141 PHE A O 1
ATOM 1102 N N . GLU A 1 142 ? 6.971 56.123 13.557 1.00 9.16 142 GLU A N 1
ATOM 1103 C CA A GLU A 1 142 ? 6.944 55.808 12.138 0.50 9.19 142 GLU A CA 1
ATOM 1104 C CA B GLU A 1 142 ? 6.902 55.911 12.110 0.50 9.30 142 GLU A CA 1
ATOM 1105 C C . GLU A 1 142 ? 8.241 56.188 11.446 1.00 9.04 142 GLU A C 1
ATOM 1106 O O . GLU A 1 142 ? 8.937 57.137 11.831 1.00 9.02 142 GLU A O 1
ATOM 1117 N N . TYR A 1 143 ? 8.582 55.421 10.420 1.00 8.73 143 TYR A N 1
ATOM 1118 C CA . TYR A 1 143 ? 9.711 55.771 9.578 1.00 9.25 143 TYR A CA 1
ATOM 1119 C C . TYR A 1 143 ? 9.473 55.398 8.128 1.00 9.42 143 TYR A C 1
ATOM 1120 O O . TYR A 1 143 ? 8.609 54.563 7.808 1.00 9.92 143 TYR A O 1
ATOM 1129 N N . HIS A 1 144 ? 10.239 56.059 7.275 1.00 10.40 144 HIS A N 1
ATOM 1130 C CA . HIS A 1 144 ? 10.172 55.875 5.836 1.00 11.43 144 HIS A CA 1
ATOM 1131 C C . HIS A 1 144 ? 11.583 55.656 5.313 1.00 11.28 144 HIS A C 1
ATOM 1132 O O . HIS A 1 144 ? 12.473 56.464 5.569 1.00 12.41 144 HIS A O 1
ATOM 1139 N N . LEU A 1 145 ? 11.782 54.551 4.596 1.00 12.44 145 LEU A N 1
ATOM 1140 C CA . LEU A 1 145 ? 13.021 54.296 3.875 1.00 12.61 145 LEU A CA 1
ATOM 1141 C C . LEU A 1 145 ? 12.718 54.492 2.391 1.00 13.85 145 LEU A C 1
ATOM 1142 O O . LEU A 1 145 ? 11.866 53.815 1.834 1.00 13.75 145 LEU A O 1
ATOM 1147 N N . GLY A 1 146 ? 13.394 55.449 1.764 1.00 13.88 146 GLY A N 1
ATOM 1148 C CA . GLY A 1 146 ? 13.160 55.755 0.360 1.00 16.04 146 GLY A CA 1
ATOM 1149 C C . GLY A 1 146 ? 14.093 54.998 -0.548 1.00 16.48 146 GLY A C 1
ATOM 1150 O O . GLY A 1 146 ? 14.807 54.100 -0.111 1.00 17.67 146 GLY A O 1
ATOM 1151 N N . THR A 1 147 ? 14.086 55.368 -1.827 1.00 17.55 147 THR A N 1
ATOM 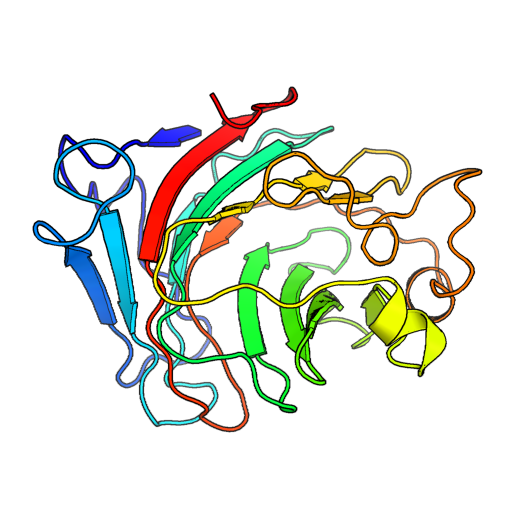1152 C CA . THR A 1 147 ? 14.921 54.685 -2.808 1.00 18.29 147 THR A CA 1
ATOM 1153 C C . THR A 1 147 ? 16.146 55.497 -3.223 1.00 18.25 147 THR A C 1
ATOM 1154 O O . THR A 1 147 ? 16.997 55.000 -3.960 1.00 19.10 147 THR A O 1
ATOM 1158 N N . ASP A 1 148 ? 16.232 56.737 -2.754 1.00 17.27 148 ASP A N 1
ATOM 1159 C CA . ASP A 1 148 ? 17.317 57.639 -3.161 1.00 17.26 148 ASP A CA 1
ATOM 1160 C C . ASP A 1 148 ? 18.268 58.038 -2.023 1.00 16.71 148 ASP A C 1
ATOM 1161 O O . ASP A 1 148 ? 19.122 58.910 -2.202 1.00 16.97 148 ASP A O 1
ATOM 1166 N N . GLY A 1 149 ? 18.130 57.393 -0.863 1.00 16.39 149 GLY A N 1
ATOM 1167 C CA . GLY A 1 149 ? 18.915 57.757 0.314 1.00 15.78 149 GLY A CA 1
ATOM 1168 C C . GLY A 1 149 ? 18.058 58.373 1.406 1.00 14.86 149 GLY A C 1
ATOM 1169 O O . GLY A 1 149 ? 18.507 58.473 2.557 1.00 14.99 149 GLY A O 1
ATOM 1170 N N . THR A 1 150 ? 16.848 58.799 1.038 1.00 13.99 150 THR A N 1
ATOM 1171 C CA . THR A 1 150 ? 15.899 59.402 1.977 1.00 14.10 150 THR A CA 1
ATOM 1172 C C . THR A 1 150 ? 15.578 58.453 3.119 1.00 13.70 150 THR A C 1
ATOM 1173 O O . THR A 1 150 ? 15.281 57.283 2.906 1.00 14.05 150 THR A O 1
ATOM 1177 N N . ILE A 1 151 ? 15.676 58.982 4.333 1.00 12.54 151 ILE A N 1
ATOM 1178 C CA . ILE A 1 151 ? 15.148 58.319 5.522 1.00 12.45 151 ILE A CA 1
ATOM 1179 C C . ILE A 1 151 ? 14.401 59.393 6.287 1.00 12.23 151 ILE A C 1
ATOM 1180 O O . ILE A 1 151 ? 14.919 60.490 6.503 1.00 11.86 151 ILE A O 1
ATOM 1185 N N . GLU A 1 152 ? 13.171 59.098 6.683 1.00 11.50 152 GLU A N 1
ATOM 1186 C CA . GLU A 1 152 ? 12.408 60.050 7.490 1.00 11.69 152 GLU A CA 1
ATOM 1187 C C . GLU A 1 152 ? 11.896 59.330 8.729 1.00 11.16 152 GLU A C 1
ATOM 1188 O O . GLU A 1 152 ? 11.584 58.139 8.668 1.00 10.96 152 GLU A O 1
ATOM 1194 N N . THR A 1 153 ? 11.798 60.045 9.845 1.00 9.79 153 THR A N 1
ATOM 1195 C CA . THR A 1 153 ? 11.353 59.440 11.106 1.00 9.53 153 THR A CA 1
ATOM 1196 C C . THR A 1 153 ? 10.427 60.421 11.815 1.00 8.76 153 THR A C 1
ATOM 1197 O O . THR A 1 153 ? 10.706 61.629 11.849 1.00 9.22 153 THR A O 1
ATOM 1201 N N . TRP A 1 154 ? 9.304 59.914 12.334 1.00 8.46 154 TRP A N 1
ATOM 1202 C CA . TRP A 1 154 ? 8.341 60.704 13.079 1.00 8.35 154 TRP A CA 1
ATOM 1203 C C . TRP A 1 154 ? 8.020 60.036 14.407 1.00 7.73 154 TRP A C 1
ATOM 1204 O O . TRP A 1 154 ? 7.935 58.799 14.501 1.00 8.09 154 TRP A O 1
ATOM 1215 N N . LEU A 1 155 ? 7.803 60.842 15.434 1.00 8.41 155 LEU A N 1
ATOM 1216 C CA . LEU A 1 155 ? 7.291 60.375 16.716 1.00 8.83 155 LEU A CA 1
ATOM 1217 C C . LEU A 1 155 ? 6.053 61.207 17.038 1.00 9.16 155 LEU A C 1
ATOM 1218 O O . LEU A 1 155 ? 6.123 62.442 17.073 1.00 9.54 155 LEU A 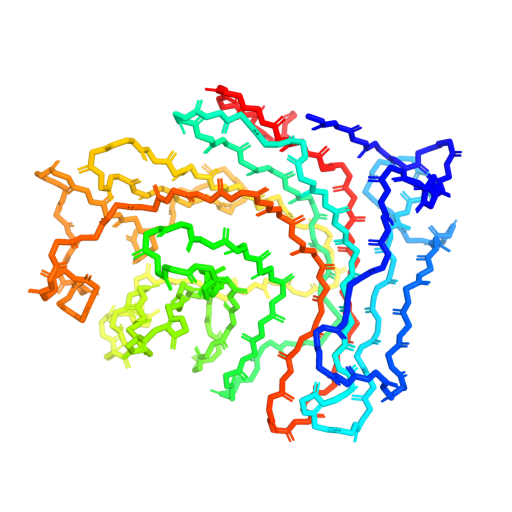O 1
ATOM 1223 N N A ASN A 1 156 ? 4.921 60.539 17.259 0.50 8.93 156 ASN A N 1
ATOM 1224 N N B ASN A 1 156 ? 4.920 60.530 17.206 0.50 8.82 156 ASN A N 1
ATOM 1225 C CA A ASN A 1 156 ? 3.618 61.190 17.470 0.50 9.06 156 ASN A CA 1
ATOM 1226 C CA B ASN A 1 156 ? 3.621 61.174 17.393 0.50 8.95 156 ASN A CA 1
ATOM 1227 C C A ASN A 1 156 ? 3.252 62.173 16.339 0.50 9.00 156 ASN A C 1
ATOM 1228 C C B ASN A 1 156 ? 3.367 62.238 16.352 0.50 8.86 156 ASN A C 1
ATOM 1229 O O A ASN A 1 156 ? 2.555 63.168 16.562 0.50 9.58 156 ASN A O 1
ATOM 1230 O O B ASN A 1 156 ? 2.889 63.339 16.639 0.50 9.44 156 ASN A O 1
ATOM 1239 N N . GLY A 1 157 ? 3.719 61.876 15.128 1.00 8.09 157 GLY A N 1
ATOM 1240 C CA . GLY A 1 157 ? 3.462 62.715 13.965 1.00 9.27 157 GLY A CA 1
ATOM 1241 C C . GLY A 1 157 ? 4.497 63.788 13.691 1.00 8.72 157 GLY A C 1
ATOM 1242 O O . GLY A 1 157 ? 4.492 64.356 12.612 1.00 9.38 157 GLY A O 1
ATOM 1243 N N . SER A 1 158 ? 5.378 64.058 14.643 1.00 8.15 158 SER A N 1
ATOM 1244 C CA . SER A 1 158 ? 6.364 65.137 14.483 1.00 8.09 158 SER A CA 1
ATOM 1245 C C . SER A 1 158 ? 7.650 64.569 13.906 1.00 8.68 158 SER A C 1
ATOM 1246 O O . SER A 1 158 ? 8.188 63.591 14.437 1.00 8.63 158 SER A O 1
ATOM 1249 N N . LEU A 1 159 ? 8.165 65.215 12.867 1.00 8.86 159 LEU A N 1
ATOM 1250 C CA . LEU A 1 159 ? 9.443 64.799 12.289 1.00 9.80 159 LEU A CA 1
ATOM 1251 C C . LEU A 1 159 ? 10.587 64.895 13.307 1.00 10.54 159 LEU A C 1
ATOM 1252 O O . LEU A 1 159 ? 10.689 65.864 14.061 1.00 11.23 159 LEU A O 1
ATOM 1257 N N . ILE A 1 160 ? 11.430 63.865 13.350 1.00 10.82 160 ILE A N 1
ATOM 1258 C CA . ILE A 1 160 ? 12.622 63.889 14.183 1.00 10.75 160 ILE A CA 1
ATOM 1259 C C . ILE A 1 160 ? 13.765 64.344 13.262 1.00 11.38 160 ILE A C 1
ATOM 1260 O O . ILE A 1 160 ? 14.244 63.542 12.456 1.00 10.85 160 ILE A O 1
ATOM 1265 N N . PRO A 1 161 ? 14.188 65.624 13.348 1.00 12.09 161 PRO A N 1
ATOM 1266 C CA . PRO A 1 161 ? 15.162 66.126 12.357 1.00 12.70 161 PRO A CA 1
ATOM 1267 C C . PRO A 1 161 ? 16.476 65.343 12.324 1.00 12.60 161 PRO A C 1
ATOM 1268 O O . PRO A 1 161 ? 16.997 65.064 11.240 1.00 13.06 161 PRO A O 1
ATOM 1272 N N . GLY A 1 162 ? 17.008 64.989 13.488 1.00 12.14 162 GLY A N 1
ATOM 1273 C CA . GLY A 1 162 ? 18.264 64.260 13.550 1.00 11.98 162 GLY A CA 1
ATOM 1274 C C . GLY A 1 162 ? 18.225 62.918 12.851 1.00 11.36 162 GLY A C 1
ATOM 1275 O O . GLY A 1 162 ? 19.242 62.440 12.357 1.00 11.89 162 GLY A O 1
ATOM 1276 N N . MET A 1 163 ? 17.050 62.300 12.831 1.00 10.97 163 MET A N 1
ATOM 1277 C CA . MET A 1 163 ? 16.861 60.969 12.246 1.00 10.36 163 MET A CA 1
ATOM 1278 C C . MET A 1 163 ? 16.244 61.078 10.851 1.00 11.01 163 MET A C 1
ATOM 1279 O O . MET A 1 163 ? 15.561 60.158 10.391 1.00 11.44 163 MET A O 1
ATOM 1284 N N . THR A 1 164 ? 16.466 62.215 10.195 1.00 11.59 164 THR A N 1
ATOM 1285 C CA . THR A 1 164 ? 15.962 62.438 8.845 1.00 12.73 164 THR A CA 1
ATOM 1286 C C . THR A 1 164 ? 17.116 62.881 7.957 1.00 13.63 164 THR A C 1
ATOM 1287 O O . THR A 1 164 ? 17.856 63.800 8.314 1.00 13.61 164 THR A O 1
ATOM 1291 N N . VAL A 1 165 ? 17.279 62.202 6.819 1.00 13.22 165 VAL A N 1
ATOM 1292 C CA A VAL A 1 165 ? 18.393 62.449 5.896 0.75 14.30 165 VAL A CA 1
ATOM 1293 C CA B VAL A 1 165 ? 18.359 62.504 5.873 0.25 14.12 165 VAL A CA 1
ATOM 1294 C C . VAL A 1 165 ? 17.881 62.260 4.466 1.00 14.61 165 VAL A C 1
ATOM 1295 O O . VAL A 1 165 ? 16.835 61.636 4.251 1.00 14.40 165 VAL A O 1
ATOM 1302 N N . GLY A 1 166 ? 18.628 62.776 3.496 1.00 15.43 166 GLY A N 1
ATOM 1303 C CA . GLY A 1 166 ? 18.313 62.503 2.106 1.00 17.77 166 GLY A CA 1
ATOM 1304 C C . GLY A 1 166 ? 18.819 63.572 1.174 1.00 19.36 166 GLY A C 1
ATOM 1305 O O . GLY A 1 166 ? 19.296 64.612 1.626 1.00 19.35 166 GLY A O 1
ATOM 1306 N N . PRO A 1 167 ? 18.709 63.315 -0.137 1.00 20.87 167 PRO A N 1
ATOM 1307 C CA . PRO A 1 167 ? 19.165 64.228 -1.189 1.00 22.51 167 PRO A CA 1
ATOM 1308 C C . PRO A 1 167 ? 18.645 65.649 -0.995 1.00 24.15 167 PRO A C 1
ATOM 1309 O O . PRO A 1 167 ? 17.430 65.869 -0.932 1.00 24.84 167 PRO A O 1
ATOM 1313 N N . GLY A 1 168 ? 19.573 66.596 -0.863 1.00 25.84 168 GLY A N 1
ATOM 1314 C CA . GLY A 1 168 ? 19.233 67.995 -0.635 1.00 27.44 168 GLY A CA 1
ATOM 1315 C C . GLY A 1 168 ? 18.672 68.350 0.735 1.00 28.35 168 GLY A C 1
ATOM 1316 O O . GLY A 1 168 ? 18.457 69.536 1.019 1.00 29.58 168 GLY A O 1
ATOM 1317 N N . VAL A 1 169 ? 18.438 67.346 1.587 1.00 28.62 169 VAL A N 1
ATOM 1318 C CA . VAL A 1 169 ? 17.925 67.579 2.949 1.00 28.44 169 VAL A CA 1
ATOM 1319 C C . VAL A 1 169 ? 19.061 68.013 3.867 1.00 27.87 169 VAL A C 1
ATOM 1320 O O . VAL A 1 169 ? 20.080 67.327 3.990 1.00 28.30 169 VAL A O 1
ATOM 1324 N N . ASP A 1 170 ? 18.877 69.159 4.514 1.00 27.23 170 ASP A N 1
ATOM 1325 C CA . ASP A 1 170 ? 19.913 69.727 5.366 1.00 26.96 170 ASP A CA 1
ATOM 1326 C C . ASP A 1 170 ? 19.906 69.155 6.789 1.00 25.46 170 ASP A C 1
ATOM 1327 O O . ASP A 1 170 ? 19.187 69.641 7.662 1.00 26.27 170 ASP A O 1
ATOM 1332 N N . ASN A 1 171 ? 20.710 68.119 7.004 1.00 23.60 171 ASN A N 1
ATOM 1333 C CA . ASN A 1 171 ? 20.960 67.583 8.340 1.00 21.76 171 ASN A CA 1
ATOM 1334 C C . ASN A 1 171 ? 22.431 67.845 8.671 1.00 21.83 171 ASN A C 1
ATOM 1335 O O . ASN A 1 171 ? 23.304 67.160 8.152 1.00 21.73 171 ASN A O 1
ATOM 1340 N N . PRO A 1 172 ? 22.710 68.838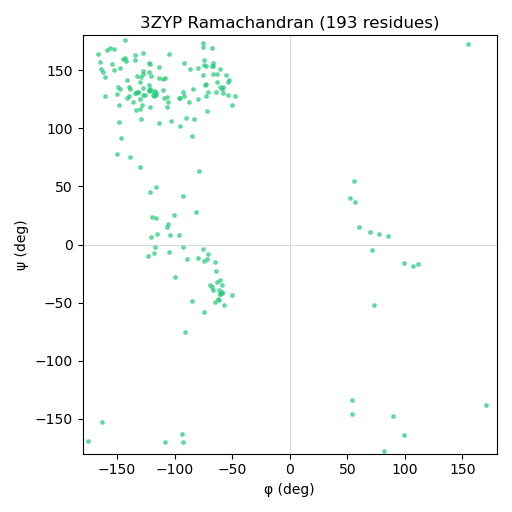 9.540 1.00 21.70 172 PRO A N 1
ATOM 1341 C CA . PRO A 1 172 ? 24.091 69.223 9.862 1.00 22.33 172 PRO A CA 1
ATOM 1342 C C . PRO A 1 172 ? 24.835 68.180 10.700 1.00 22.08 172 PRO A C 1
ATOM 1343 O O . PRO A 1 172 ? 26.040 68.301 10.921 1.00 22.78 172 PRO A O 1
ATOM 1347 N N . ASN A 1 173 ? 24.116 67.158 11.160 1.00 21.63 173 ASN A N 1
ATOM 1348 C CA . ASN A 1 173 ? 24.709 66.133 12.004 1.00 21.33 173 ASN A CA 1
ATOM 1349 C C . ASN A 1 173 ? 24.574 64.742 11.394 1.00 21.14 173 ASN A C 1
ATOM 1350 O O . ASN A 1 173 ? 24.250 63.782 12.093 1.00 20.82 173 ASN A O 1
ATOM 1355 N N . ASP A 1 174 ? 24.859 64.648 10.093 1.00 21.09 174 ASP A N 1
ATOM 1356 C CA . ASP A 1 174 ? 24.729 63.400 9.337 1.00 21.14 174 ASP A CA 1
ATOM 1357 C C . ASP A 1 174 ? 26.044 62.912 8.714 1.00 21.17 174 ASP A C 1
ATOM 1358 O O . ASP A 1 174 ? 26.032 62.151 7.743 1.00 21.29 174 ASP A O 1
ATOM 1363 N N . ALA A 1 175 ? 27.166 63.338 9.292 1.00 21.23 175 ALA A N 1
ATOM 1364 C CA . ALA A 1 175 ? 28.490 63.099 8.704 1.00 21.42 175 ALA A CA 1
ATOM 1365 C C . ALA A 1 175 ? 28.873 61.625 8.650 1.00 21.33 175 ALA A C 1
ATOM 1366 O O . ALA A 1 175 ? 29.302 61.128 7.600 1.00 21.63 175 ALA A O 1
ATOM 1368 N N . GLY A 1 176 ? 28.727 60.932 9.777 1.00 20.73 176 GLY A N 1
ATOM 1369 C CA . GLY A 1 176 ? 28.977 59.488 9.850 1.00 20.36 176 GLY A CA 1
ATOM 1370 C C . GLY A 1 176 ? 28.115 58.672 8.896 1.00 20.02 176 GLY A C 1
ATOM 1371 O O . GLY A 1 176 ? 28.578 57.715 8.255 1.00 19.82 176 GLY A O 1
ATOM 1372 N N . TRP A 1 177 ? 26.852 59.059 8.805 1.00 19.39 177 TRP A N 1
ATOM 1373 C CA . TRP A 1 177 ? 25.894 58.365 7.960 1.00 19.07 177 TRP A CA 1
ATOM 1374 C C . TRP A 1 177 ? 26.203 58.486 6.471 1.00 20.79 177 TRP A C 1
ATOM 1375 O O . TRP A 1 177 ? 26.033 57.530 5.727 1.00 19.61 177 TRP A O 1
ATOM 1386 N N . THR A 1 178 ? 26.647 59.666 6.048 1.00 22.83 178 THR A N 1
ATOM 1387 C CA . THR A 1 178 ? 26.773 59.999 4.626 1.00 25.69 178 THR A CA 1
ATOM 1388 C C . THR A 1 178 ? 28.225 59.997 4.141 1.00 27.33 178 THR A C 1
ATOM 1389 O O . THR A 1 178 ? 28.530 60.563 3.079 1.00 28.18 178 THR A O 1
ATOM 1393 N N . ARG A 1 179 ? 29.111 59.369 4.913 1.00 28.96 179 ARG A N 1
ATOM 1394 C CA . ARG A 1 179 ? 30.527 59.247 4.549 1.00 30.83 179 ARG A CA 1
ATOM 1395 C C . ARG A 1 179 ? 30.640 58.460 3.248 1.00 31.42 179 ARG A C 1
ATOM 1396 O O . ARG A 1 179 ? 31.350 58.860 2.320 1.00 32.28 179 ARG A O 1
ATOM 1404 N N . ALA A 1 180 ? 29.931 57.338 3.190 1.00 31.83 180 ALA A N 1
ATOM 1405 C CA . ALA A 1 180 ? 29.758 56.591 1.952 1.00 31.85 180 ALA A CA 1
ATOM 1406 C C . ALA A 1 180 ? 28.291 56.650 1.547 1.00 31.57 180 ALA A C 1
ATOM 1407 O O . ALA A 1 180 ? 27.402 56.822 2.402 1.00 32.04 180 ALA A O 1
ATOM 1409 N N . SER A 1 181 ? 28.048 56.541 0.245 1.00 31.02 181 SER A N 1
ATOM 1410 C CA A SER A 1 181 ? 26.697 56.498 -0.282 0.75 30.56 181 SER A CA 1
ATOM 1411 C CA B SER A 1 181 ? 26.693 56.493 -0.279 0.25 30.29 181 SER A CA 1
ATOM 1412 C C . SER A 1 181 ? 25.987 55.294 0.338 1.00 29.84 181 SER A C 1
ATOM 1413 O O . SER A 1 181 ? 26.493 54.168 0.285 1.00 30.24 181 SER A O 1
ATOM 1418 N N . TYR A 1 182 ? 24.834 55.541 0.950 1.00 28.08 182 TYR A N 1
ATOM 1419 C CA . TYR A 1 182 ? 24.062 54.464 1.561 1.00 25.38 182 TYR A CA 1
ATOM 1420 C C . TYR A 1 182 ? 22.587 54.610 1.237 1.00 24.42 182 TYR A C 1
ATOM 1421 O O . TYR A 1 182 ? 21.980 55.646 1.513 1.00 24.19 182 TYR A O 1
ATOM 1430 N N . ILE A 1 183 ? 22.025 53.571 0.634 1.00 22.55 183 ILE A N 1
ATOM 1431 C CA . ILE A 1 183 ? 20.592 53.503 0.396 1.00 21.66 183 ILE A CA 1
ATOM 1432 C C . ILE A 1 183 ? 20.120 52.172 0.949 1.00 21.32 183 ILE A C 1
ATOM 1433 O O . ILE A 1 183 ? 20.592 51.127 0.505 1.00 21.21 183 ILE A O 1
ATOM 1438 N N . PRO A 1 184 ? 19.193 52.197 1.932 1.00 20.83 184 PRO A N 1
ATOM 1439 C CA . PRO A 1 184 ? 18.745 50.924 2.496 1.00 20.55 184 PRO A CA 1
ATOM 1440 C C . PRO A 1 184 ? 18.039 50.073 1.449 1.00 19.79 184 PRO A C 1
ATOM 1441 O O . PRO A 1 184 ? 17.384 50.607 0.555 1.00 19.45 184 PRO A O 1
ATOM 1445 N N . GLU A 1 185 ? 18.188 48.759 1.565 1.00 20.12 185 GLU A N 1
ATOM 1446 C CA . GLU A 1 185 ? 17.403 47.823 0.770 1.00 20.32 185 GLU A CA 1
ATOM 1447 C C . GLU A 1 185 ? 17.002 46.677 1.686 1.00 19.45 185 GLU A C 1
ATOM 1448 O O . GLU A 1 185 ? 17.576 45.587 1.636 1.00 20.12 185 GLU A O 1
ATOM 1454 N N . ILE A 1 186 ? 16.025 46.933 2.555 1.00 18.19 186 ILE A N 1
ATOM 1455 C CA . ILE A 1 186 ? 15.733 45.967 3.612 1.00 17.10 186 ILE A CA 1
ATOM 1456 C C . ILE A 1 186 ? 14.895 44.791 3.113 1.00 17.06 186 ILE A C 1
ATOM 1457 O O . ILE A 1 186 ? 14.131 44.917 2.161 1.00 17.59 186 ILE A O 1
ATOM 1462 N N . THR A 1 187 ? 15.068 43.648 3.770 1.00 16.73 187 THR A N 1
ATOM 1463 C CA . THR A 1 187 ? 14.323 42.443 3.415 1.00 17.57 187 THR A CA 1
ATOM 1464 C C . THR A 1 187 ? 13.416 41.945 4.539 1.00 17.14 187 THR A C 1
ATOM 1465 O O . THR A 1 187 ? 12.689 40.974 4.356 1.00 17.53 187 THR A O 1
ATOM 1469 N N . GLY A 1 188 ? 13.447 42.612 5.691 1.00 15.87 188 GLY A N 1
ATOM 1470 C CA . GLY A 1 188 ? 12.592 42.217 6.800 1.00 14.94 188 GLY A CA 1
ATOM 1471 C C . GLY A 1 188 ? 12.574 43.303 7.851 1.00 13.65 188 GLY A C 1
ATOM 1472 O O . GLY A 1 188 ? 13.421 44.198 7.841 1.00 14.05 188 GLY A O 1
ATOM 1473 N N . VAL A 1 189 ? 11.588 43.224 8.746 1.00 12.52 189 VAL A N 1
ATOM 1474 C CA . VAL A 1 189 ? 11.502 44.104 9.913 1.00 12.10 189 VAL A CA 1
ATOM 1475 C C . VAL A 1 189 ? 11.238 43.230 11.146 1.00 11.39 189 VAL A C 1
ATOM 1476 O O . VAL A 1 189 ? 10.332 42.388 11.136 1.00 11.24 189 VAL A O 1
ATOM 1480 N N . ASN A 1 190 ? 12.020 43.453 12.200 1.00 10.60 190 ASN A N 1
ATOM 1481 C CA . ASN A 1 190 ? 11.915 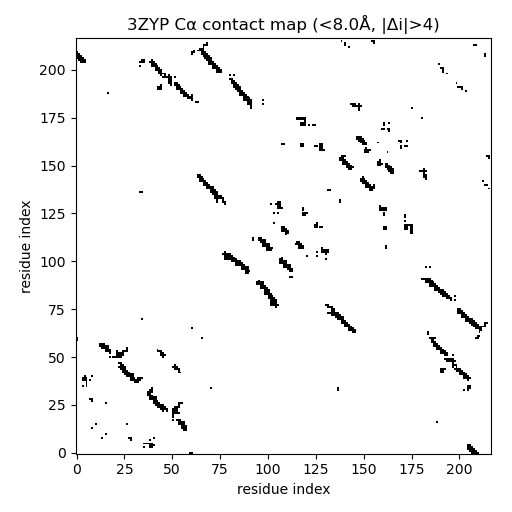42.707 13.453 1.00 10.49 190 ASN A CA 1
ATOM 1482 C C . ASN A 1 190 ? 11.856 43.673 14.619 1.00 10.08 190 ASN A C 1
ATOM 1483 O O . ASN A 1 190 ? 12.603 44.651 14.648 1.00 10.91 190 ASN A O 1
ATOM 1488 N N . PHE A 1 191 ? 11.000 43.361 15.590 1.00 9.42 191 PHE A N 1
ATOM 1489 C CA . PHE A 1 191 ? 10.704 44.227 16.726 1.00 9.29 191 PHE A CA 1
ATOM 1490 C C . PHE A 1 191 ? 11.077 43.476 17.987 1.00 9.70 191 PHE A C 1
ATOM 1491 O O . PHE A 1 191 ? 10.697 42.319 18.131 1.00 9.42 191 PHE A O 1
ATOM 1499 N N . GLY A 1 192 ? 11.809 44.095 18.904 1.00 9.69 192 GLY A N 1
ATOM 1500 C CA . GLY A 1 192 ? 12.194 43.395 20.122 1.00 10.04 192 GLY A CA 1
ATOM 1501 C C . GLY A 1 192 ? 13.210 44.169 20.921 1.00 10.33 192 GLY A C 1
ATOM 1502 O O . GLY A 1 192 ? 13.063 45.373 21.099 1.00 10.23 192 GLY A O 1
ATOM 1503 N N . TRP A 1 193 ? 14.218 43.474 21.454 1.00 11.40 193 TRP A N 1
AT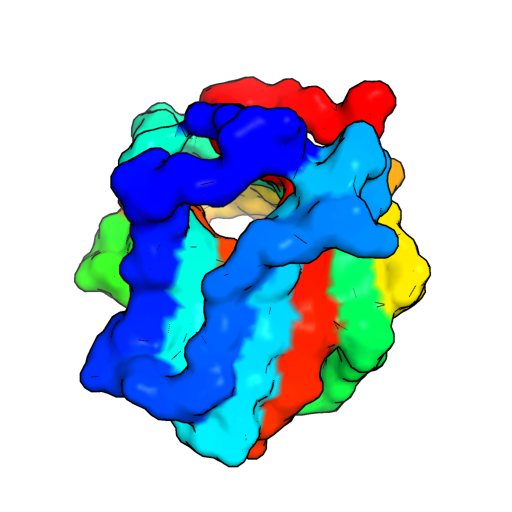OM 1504 C CA . TRP A 1 193 ? 15.199 44.107 22.330 1.00 11.40 193 TRP A CA 1
ATOM 1505 C C . TRP A 1 193 ? 16.537 43.40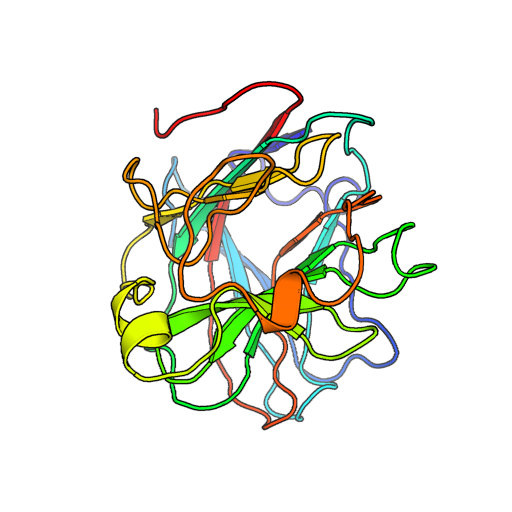9 22.183 1.00 12.00 193 TRP A C 1
ATOM 1506 O O . TRP A 1 193 ? 16.584 42.175 22.207 1.00 12.50 193 TRP A O 1
ATOM 1517 N N . GLU A 1 194 ? 17.609 44.188 22.083 1.00 12.55 194 GLU A N 1
ATOM 1518 C CA . GLU A 1 194 ? 18.986 43.657 21.990 1.00 13.58 194 GLU A CA 1
ATOM 1519 C C . GLU A 1 194 ? 19.939 44.665 22.607 1.00 15.21 194 GLU A C 1
ATOM 1520 O O . GLU A 1 194 ? 19.902 45.849 22.270 1.00 14.76 194 GLU A O 1
ATOM 1526 N N . ALA A 1 195 ? 20.805 44.200 23.510 1.00 16.67 195 ALA A N 1
ATOM 1527 C CA . ALA A 1 195 ? 21.808 45.074 24.107 1.00 18.73 195 ALA A CA 1
ATOM 1528 C C . ALA A 1 195 ? 23.059 44.286 24.434 1.00 20.31 195 ALA A C 1
ATOM 1529 O O . ALA A 1 195 ? 23.008 43.353 25.236 1.00 21.12 195 ALA A O 1
ATOM 1531 N N . TYR A 1 196 ? 24.177 44.693 23.838 1.00 22.44 196 TYR A N 1
ATOM 1532 C CA . TYR A 1 196 ? 25.469 44.053 24.109 1.00 24.14 196 TYR A CA 1
ATOM 1533 C C . TYR A 1 196 ? 25.910 44.219 25.568 1.00 25.00 196 TYR A C 1
ATOM 1534 O O . TYR A 1 196 ? 26.545 43.318 26.126 1.00 25.79 196 TYR A O 1
ATOM 1543 N N . SER A 1 197 ? 25.541 45.342 26.186 1.00 25.70 197 SER A N 1
ATOM 1544 C CA . SER A 1 197 ? 25.844 45.607 27.604 1.00 26.95 197 SER A CA 1
ATOM 1545 C C . SER A 1 197 ? 25.022 44.749 28.562 1.00 27.38 197 SER A C 1
ATOM 1546 O O . SER A 1 197 ? 25.310 44.701 29.764 1.00 28.59 197 SER A O 1
ATOM 1549 N N . GLY A 1 198 ? 23.990 44.091 28.042 1.00 27.49 198 GLY A N 1
ATOM 1550 C CA . GLY A 1 198 ? 23.092 43.291 28.873 1.00 27.48 198 GLY A CA 1
ATOM 1551 C C . GLY A 1 198 ? 21.973 44.085 29.521 1.00 27.23 198 GLY A C 1
ATOM 1552 O O . GLY A 1 198 ? 21.237 43.535 30.354 1.00 27.71 198 GLY A O 1
ATOM 1553 N N . ASP A 1 199 ? 21.853 45.366 29.145 1.00 26.67 199 ASP A N 1
ATOM 1554 C CA . ASP A 1 199 ? 20.725 46.228 29.542 1.00 25.94 199 ASP A CA 1
ATOM 1555 C C . ASP A 1 199 ? 19.429 45.477 29.308 1.00 24.25 199 ASP A C 1
ATOM 1556 O O . ASP A 1 199 ? 19.204 44.940 28.213 1.00 24.50 199 ASP A O 1
ATOM 1561 N N . VAL A 1 200 ? 18.602 45.411 30.343 1.00 22.67 200 VAL A N 1
ATOM 1562 C CA A VAL A 1 200 ? 17.298 44.772 30.200 0.75 21.66 200 VAL A CA 1
ATOM 1563 C CA B VAL A 1 200 ? 17.298 44.758 30.282 0.25 21.58 200 VAL A CA 1
ATOM 1564 C C . VAL A 1 200 ? 16.207 45.822 30.140 1.00 20.78 200 VAL A C 1
ATOM 1565 O O . VAL A 1 200 ? 16.297 46.894 30.743 1.00 21.11 200 VAL A O 1
ATOM 1572 N N . ASN A 1 201 ? 15.186 45.523 29.350 1.00 18.44 201 ASN A N 1
ATOM 1573 C CA . ASN A 1 201 ? 14.032 46.388 29.267 1.00 16.06 201 ASN A CA 1
ATOM 1574 C C . ASN A 1 201 ? 12.885 45.532 28.800 1.00 14.90 201 ASN A C 1
ATOM 1575 O O . ASN A 1 201 ? 13.070 44.372 28.407 1.00 14.97 201 ASN A O 1
ATOM 1580 N N . THR A 1 202 ? 11.699 46.110 28.880 1.00 13.33 202 THR A N 1
ATOM 1581 C CA . THR A 1 202 ? 10.486 45.511 28.363 1.00 13.24 202 THR A CA 1
ATOM 1582 C C . THR A 1 202 ? 9.929 46.511 27.374 1.00 11.87 202 THR A C 1
ATOM 1583 O O . THR A 1 202 ? 9.852 47.699 27.658 1.00 12.00 202 THR A O 1
ATOM 1587 N N . VAL A 1 203 ? 9.577 46.017 26.197 1.00 11.23 203 VAL A N 1
ATOM 1588 C CA A VAL A 1 203 ? 8.985 46.858 25.171 0.75 11.30 203 VAL A CA 1
ATOM 1589 C CA B VAL A 1 203 ? 8.997 46.851 25.145 0.25 10.39 203 VAL A CA 1
ATOM 1590 C C . VAL A 1 203 ? 7.737 46.178 24.631 1.00 9.95 203 VAL A C 1
ATOM 1591 O O . VAL A 1 203 ? 7.736 44.979 24.379 1.00 10.21 203 VAL A O 1
ATOM 1598 N N . TRP A 1 204 ? 6.665 46.944 24.499 1.00 8.88 204 TRP A N 1
ATOM 1599 C CA . TRP A 1 204 ? 5.443 46.455 23.877 1.00 8.58 204 TRP A CA 1
ATOM 1600 C C . TRP A 1 204 ? 5.245 47.101 22.514 1.00 8.43 204 TRP A C 1
ATOM 1601 O O . TRP A 1 204 ? 5.509 48.293 22.329 1.00 7.87 204 TRP A O 1
ATOM 1612 N N . PHE A 1 205 ? 4.721 46.328 21.578 1.00 7.90 205 PHE A N 1
ATOM 1613 C CA . PHE A 1 205 ? 4.443 46.777 20.225 1.00 7.69 205 PHE A CA 1
ATOM 1614 C C . PHE A 1 205 ? 2.997 46.432 19.922 1.00 8.11 205 PHE A C 1
ATOM 1615 O O . PHE A 1 205 ? 2.538 45.320 20.196 1.00 7.75 205 PHE A O 1
ATOM 1623 N N . ASP A 1 206 ? 2.290 47.395 19.348 1.00 7.66 206 ASP A N 1
ATOM 1624 C CA . ASP A 1 206 ? 0.910 47.212 18.923 1.00 7.64 206 ASP A CA 1
ATOM 1625 C C . ASP A 1 206 ? 0.715 47.955 17.614 1.00 8.61 206 ASP A C 1
ATOM 1626 O O . ASP A 1 206 ? 1.488 48.857 17.270 1.00 7.92 206 ASP A O 1
ATOM 1631 N N . ASP A 1 207 ? -0.298 47.545 16.856 1.00 8.38 207 ASP A N 1
ATOM 1632 C CA . ASP A 1 207 ? -0.761 48.315 15.694 1.00 8.96 207 ASP A CA 1
ATOM 1633 C C . ASP A 1 207 ? 0.359 48.580 14.708 1.00 8.89 207 ASP A C 1
ATOM 1634 O O . ASP A 1 207 ? 0.661 49.720 14.348 1.00 10.71 207 ASP A O 1
ATOM 1639 N N . ILE A 1 208 ? 0.982 47.484 14.295 1.00 8.75 208 ILE A N 1
ATOM 1640 C CA . ILE A 1 208 ? 2.082 47.537 13.364 1.00 9.78 208 ILE A CA 1
ATOM 1641 C C . ILE A 1 208 ? 1.527 47.590 11.949 1.00 11.03 208 ILE A C 1
ATOM 1642 O O . ILE A 1 208 ? 0.604 46.848 11.603 1.00 12.25 208 ILE A O 1
ATOM 1647 N N . SER A 1 209 ? 2.069 48.482 11.139 1.00 10.72 209 SER A N 1
ATOM 1648 C CA . SER A 1 209 ? 1.719 48.518 9.730 1.00 12.22 209 SER A CA 1
ATOM 1649 C C . SER A 1 209 ? 2.955 48.781 8.923 1.00 12.01 209 SER A C 1
ATOM 1650 O O . SER A 1 209 ? 3.714 49.700 9.235 1.00 12.68 209 SER A O 1
ATOM 1653 N N . ILE A 1 210 ? 3.193 47.932 7.929 1.00 11.63 210 ILE A N 1
ATOM 1654 C CA . ILE A 1 210 ? 4.267 48.103 6.970 1.00 12.38 210 ILE A CA 1
ATOM 1655 C C . ILE A 1 210 ? 3.600 48.247 5.606 1.00 13.33 210 ILE A C 1
ATOM 1656 O O . ILE A 1 210 ? 2.748 47.438 5.245 1.00 14.11 210 ILE A O 1
ATOM 1661 N N . ALA A 1 211 ? 3.961 49.300 4.881 1.00 13.23 211 ALA A N 1
ATOM 1662 C CA . ALA A 1 211 ? 3.256 49.662 3.652 1.00 14.38 211 ALA A CA 1
ATOM 1663 C C . ALA A 1 211 ? 4.167 50.399 2.686 1.00 15.20 211 ALA A C 1
ATOM 1664 O O . ALA A 1 211 ? 5.276 50.802 3.029 1.00 14.91 211 ALA A O 1
ATOM 1666 N N . SER A 1 212 ? 3.693 50.545 1.451 1.00 15.83 212 SER A N 1
ATOM 1667 C CA A SER A 1 212 ? 4.431 51.283 0.430 0.50 16.96 212 SER A CA 1
ATOM 1668 C CA B SER A 1 212 ? 4.425 51.281 0.426 0.50 16.94 212 SER A CA 1
ATOM 1669 C C . SER A 1 212 ? 4.119 52.781 0.484 1.00 17.48 212 SER A C 1
ATOM 1670 O O . SER A 1 212 ? 4.737 53.584 -0.232 1.00 18.38 212 SER A O 1
ATOM 1675 N N . THR A 1 213 ? 3.165 53.147 1.338 1.00 17.96 213 THR A N 1
ATOM 1676 C CA . THR A 1 213 ? 2.721 54.531 1.525 1.00 18.89 213 THR A CA 1
ATOM 1677 C C . THR A 1 213 ? 2.602 54.871 3.017 1.00 18.39 213 THR A C 1
ATOM 1678 O O . THR A 1 213 ? 2.476 53.979 3.863 1.00 18.32 213 THR A O 1
ATOM 1682 N N . ARG A 1 214 ? 2.641 56.168 3.322 1.00 17.99 214 ARG A N 1
ATOM 1683 C CA . ARG A 1 214 ? 2.589 56.683 4.697 1.00 17.92 214 ARG A CA 1
ATOM 1684 C C . ARG A 1 214 ? 1.378 56.157 5.467 1.00 18.15 214 ARG A C 1
ATOM 1685 O O . ARG A 1 214 ? 0.249 56.239 4.991 1.00 18.23 214 ARG A O 1
ATOM 1693 N N . VAL A 1 215 ? 1.628 55.614 6.658 1.00 18.32 215 VAL A N 1
ATOM 1694 C CA . VAL A 1 215 ? 0.571 55.050 7.497 1.00 18.78 215 VAL A CA 1
ATOM 1695 C C . VAL A 1 215 ? -0.133 56.102 8.364 1.00 18.64 215 VAL A C 1
ATOM 1696 O O . VAL A 1 215 ? -1.365 56.151 8.396 1.00 19.73 215 VAL A O 1
ATOM 1700 N N . GLY A 1 216 ? 0.642 56.933 9.060 1.00 19.07 216 GLY A N 1
ATOM 1701 C CA . GLY A 1 216 ? 0.087 57.911 10.008 1.00 19.01 216 GLY A CA 1
ATOM 1702 C C . GLY A 1 216 ? -0.245 57.362 11.393 1.00 19.87 216 GLY A C 1
ATOM 1703 O O . GLY A 1 216 ? 0.001 56.186 11.681 1.00 20.39 216 GLY A O 1
ATOM 1704 N N . CYS A 1 217 ? -0.794 58.230 12.240 1.00 20.98 217 CYS A N 1
ATOM 1705 C CA . CYS A 1 217 ? -1.076 57.936 13.656 1.00 22.05 217 CYS A CA 1
ATOM 1706 C C . CYS A 1 217 ? -2.564 57.738 13.965 1.00 22.66 217 CYS A C 1
ATOM 1707 O O . CYS A 1 217 ? -2.965 57.766 15.143 1.00 22.63 217 CYS A O 1
ATOM 1710 N N . GLY A 1 218 ? -3.384 57.541 12.930 1.00 23.31 218 GLY A N 1
ATOM 1711 C CA . GLY A 1 218 ? -4.820 57.294 13.105 1.00 24.29 218 GLY A CA 1
ATOM 1712 C C . GLY A 1 218 ? -5.572 58.524 13.587 1.00 24.77 218 GLY A C 1
ATOM 1713 O O . GLY A 1 218 ? -4.992 59.613 13.714 1.00 25.27 218 GLY A O 1
#

Foldseek 3Di:
DKAQCPVHDDCVAWPKDQPPAADAKDWGWAQPDHDPDRTWIKIKFGLPAQNSWMWIKHLPADWFKKKKKKWKAWADFDAAAWKFFKWFQWVLLVRFTWTWTDHHRFTWIAGPNPRFIQFAPDPVLRVLTGTDDHDGTWMWMWMAHAAQFIWIDILRHTRLSHTDGDPRDDVRCCSVVVDDDGTGTRMMIGYIGGNVSDIIMMIIGTMDMDNDYDHDD

CATH classification: 2.60.120.200

Nearest PDB structures (foldseek):
  3zyp-assembly1_A  TM=1.005E+00  e=1.497E-46  Trichoderma reesei
  8q2a-assembly1_C  TM=7.565E-01  e=1.486E-12  Teredinibacter turnerae
  8q2a-assembly1_B  TM=7.369E-01  e=1.019E-12  Teredinibacter turnerae
  8q28-assembly1_B  TM=7.622E-01  e=8.781E-12  Teredinibacter turnerae
  4ygb-assembly2_C  TM=5.215E-01  e=1.851E-03  Homo sapiens

Organism: Hypocrea jecorina (NCBI:txid51453)

Radius of gyration: 15.96 Å; Cα contacts (8 Å, |Δi|>4): 664; chains: 1; bounding box: 39×38×35 Å

B-factor: mean 17.98, std 7.73, range [7.55, 51.7]

Secondary structure (DSSP, 8-state):
-EE-STT---TTTS-EE-SS---S-EEEEESSS-SSSS-EEEEE--SSGGGG-EEEEE----SSSEEEEEEEEESS---SS-EEEEEEEBGGGTTPEEEEEEETTEEEEEETTT--EES-SSHHHHHHS-----SS-EEEEEEE-SSS-EEEEETTEE-GGG-B-TT---TT-TTTTSS-----B--EEEEEE-TT----EEEEEEEEEESS-----

Sequence (217 aa):
ISDDFESSGWDQTTKWPISSAPDCCNQGGTVSLDTTVAHSGSNSMKVVGGPNGYCCGHIFFGTTQVVPTGDVVYVRAWIRLQTALGSSNHVTFIIMPDTAQGGKHHLRIGGQSQVLDYNRESDDDATLPDLSPNGIASTVTTLPTGAFQCFEEYHLGTDGTIETWLNNGSLIPGMTVVGPGVDNPNDAGWTRASSYIPEITGVNFGWEAYSGDVVNTVVWFDDISIASSTRVGCG

Solvent-accessible surface area: 8948 Å² total

InterPro domains:
  IPR000254 Cellulose-binding domain [PF00734] (284-312)
  IPR000254 Cellulose-binding domain [PS00562] (288-315)
  IPR000254 Cellulose-binding domain [PS51164] (280-316)
  IPR000254 Cellulose-binding domain [SM00236] (283-316)
  IPR035971 Cellulose-binding domain superfamily [SSF57180] (282-316)
  IPR048955 Cip1-like, core domain [PF21340] (24-232)